Protein AF-A0A9D2FPU0-F1 (afdb_monomer_lite)

Sequence (314 aa):
MKCEVIRDLFPSYIDGLTSEESNRLIEEHLQDCKECREYLDEMKKEVETPKKVENTKRAIAPFKRIKRRMWRAAGLAVLVCVFLFGGSLWYFVHTWTADSEDVKTTIEAQGGIATIKFAPKNKNHRLYVEQGEDNTLVVTEQRIPPFQRSINPSAYWGYTFLDESTVMQTNGEGETFGDKDVLTIRYEDKTEQISLKELAKKAMENPVAQSEDVEMTFDKDQYGNVSLGFYPTLLGVSLKVEETGENSIRIRQYYDGEGETIENGDSYILRFVDEHTLQRTDGTQVELGQDDVLEIEYKDKTEKIPYAELWDGE

InterPro domains:
  IPR027383 Putative zinc-finger [PF13490] (3-37)
  IPR041916 Anti-sigma factor, zinc-finger domain superfamily [G3DSA:1.10.10.1320] (6-54)

Foldseek 3Di:
DDLVVLLVCLVCVVVVNDDPVNVVVNVVCVVVDPVSVVVSVVVVVVVPDCVVVVVVVVVCVVVVVVVVVVVVVVVVVVVVVCCVVVVVCCQQVDKDFAAPVQWDWDWDAAQQKIKIKTDGPDQQKAWEWDQDPQLETGIIIGGHPPPDGDDHSMYMDMWGGPALFWTQDPVRDIDGHDQPRWRWYDGPVDIDTHGSNVRSVRNHQFAFAAPVQWDWDWDADPQQKIKIKIWGPDPQKAWDWDDDDPQEITIGIHGPPDDDRRVRIDMDIWHAPFLQWTQDPVRDIDGHDQPDWRWYDGPVDIDTHGSNVRDDGD

Secondary structure (DSSP, 8-state):
--HHHHHHHHHHHHTT-S-HHHHHHHHHHHHH-HHHHHHHHHHHHHHT-THHHHHHHHHHHHHHHHHHHHHHHHHHHHHHHHHHHHHHHHHHH-EEEPPGGGEEEEEEEETTEEEEEEEESSTTEEEEEEE-STTEEEEEEEEPPTTSPPS---EEEEEEEEETTEEE-TTS-EEE--TT-EEEEE-SS-EEEEEHHHHHHHHHSPPBPPGGGEEEEEEE-TTSEEEEEEEESSTTEEEEEEEEETTEEEEEEEE-S-S-TTTT-EEEEEEEEETTEEE-TTS-EEEPPTT-EEEEE-SS-EEEEEHHHH----

Radius of gyration: 50.45 Å; chains: 1; bounding box: 117×38×133 Å

Structure (mmCIF, N/CA/C/O backbone):
data_AF-A0A9D2FPU0-F1
#
_entry.id   AF-A0A9D2FPU0-F1
#
loop_
_atom_site.group_PDB
_atom_site.id
_atom_site.type_symbol
_atom_site.label_atom_id
_atom_site.label_alt_id
_atom_site.label_comp_id
_atom_site.label_asym_id
_atom_site.label_entity_id
_atom_site.label_seq_id
_atom_site.pdbx_PDB_ins_code
_atom_site.Cartn_x
_atom_site.Cartn_y
_atom_site.Cartn_z
_atom_site.occupancy
_atom_site.B_iso_or_equiv
_atom_site.auth_seq_id
_atom_site.auth_comp_id
_atom_site.auth_asym_id
_atom_site.auth_atom_id
_atom_site.pdbx_PDB_model_num
ATOM 1 N N . MET A 1 1 ? 82.825 10.262 -80.166 1.00 66.38 1 MET A N 1
ATOM 2 C CA . MET A 1 1 ? 82.390 9.063 -79.408 1.00 66.38 1 MET A CA 1
ATOM 3 C C . MET A 1 1 ? 81.658 8.117 -80.356 1.00 66.38 1 MET A C 1
ATOM 5 O O . MET A 1 1 ? 81.088 8.608 -81.323 1.00 66.38 1 MET A O 1
ATOM 9 N N . LYS A 1 2 ? 81.722 6.792 -80.161 1.00 84.00 2 LYS A N 1
ATOM 10 C CA . LYS A 1 2 ? 81.039 5.832 -81.052 1.00 84.00 2 LYS A CA 1
ATOM 11 C C . LYS A 1 2 ? 79.539 5.794 -80.733 1.00 84.00 2 LYS A C 1
ATOM 13 O O . LYS A 1 2 ? 79.191 5.699 -79.560 1.00 84.00 2 LYS A O 1
ATOM 18 N N . CYS A 1 3 ? 78.684 5.826 -81.756 1.00 87.75 3 CYS A N 1
ATOM 19 C CA . CYS A 1 3 ? 77.223 5.849 -81.602 1.00 87.75 3 CYS A CA 1
ATOM 20 C C . CYS A 1 3 ? 76.682 4.666 -80.781 1.00 87.75 3 CYS A C 1
ATOM 22 O O . CYS A 1 3 ? 75.767 4.849 -79.991 1.00 87.75 3 CYS A O 1
ATOM 24 N N . GLU A 1 4 ? 77.269 3.474 -80.924 1.00 85.19 4 GLU A N 1
ATOM 25 C CA . GLU A 1 4 ? 76.881 2.266 -80.174 1.00 85.19 4 GLU A CA 1
ATOM 26 C C . GLU A 1 4 ? 76.981 2.476 -78.657 1.00 85.19 4 GLU A C 1
ATOM 28 O O . GLU A 1 4 ? 76.028 2.217 -77.933 1.00 85.19 4 GLU A O 1
ATOM 33 N N . VAL A 1 5 ? 78.086 3.072 -78.196 1.00 84.50 5 VAL A N 1
ATOM 34 C CA . VAL A 1 5 ? 78.314 3.357 -76.770 1.00 84.50 5 VAL A CA 1
ATOM 35 C C . VAL A 1 5 ? 77.296 4.366 -76.241 1.00 84.50 5 VAL A C 1
ATOM 37 O O . VAL A 1 5 ? 76.851 4.260 -75.107 1.00 84.50 5 VAL A O 1
ATOM 40 N N . ILE A 1 6 ? 76.910 5.350 -77.055 1.00 88.62 6 ILE A N 1
ATOM 41 C CA . ILE A 1 6 ? 75.899 6.341 -76.669 1.00 88.62 6 ILE A CA 1
ATOM 42 C C . ILE A 1 6 ? 74.507 5.701 -76.585 1.00 88.62 6 ILE A C 1
ATOM 44 O O . ILE A 1 6 ? 73.772 5.969 -75.637 1.00 88.62 6 ILE A O 1
ATOM 48 N N . ARG A 1 7 ? 74.159 4.823 -77.533 1.00 87.81 7 ARG A N 1
ATOM 49 C CA . ARG A 1 7 ? 72.867 4.121 -77.546 1.00 87.81 7 ARG A CA 1
ATOM 50 C C . ARG A 1 7 ? 72.706 3.170 -76.360 1.00 87.81 7 ARG A C 1
ATOM 52 O O . ARG A 1 7 ? 71.618 3.123 -75.794 1.00 87.81 7 ARG A O 1
ATOM 59 N N . ASP A 1 8 ? 73.775 2.496 -75.937 1.00 87.69 8 ASP A N 1
ATOM 60 C CA . ASP A 1 8 ? 73.764 1.634 -74.743 1.00 87.69 8 ASP A CA 1
ATOM 61 C C . ASP A 1 8 ? 73.450 2.414 -73.455 1.00 87.69 8 ASP A C 1
ATOM 63 O O . ASP A 1 8 ? 72.896 1.863 -72.503 1.00 87.69 8 ASP A O 1
ATOM 67 N N . LEU A 1 9 ? 73.769 3.712 -73.425 1.00 88.31 9 LEU A N 1
ATOM 68 C CA . LEU A 1 9 ? 73.509 4.585 -72.281 1.00 88.31 9 LEU A CA 1
ATOM 69 C C . LEU A 1 9 ? 72.107 5.211 -72.298 1.00 88.31 9 LEU A C 1
ATOM 71 O O . LEU A 1 9 ? 71.679 5.746 -71.275 1.00 88.31 9 LEU A O 1
ATOM 75 N N . PHE A 1 10 ? 71.371 5.146 -73.413 1.00 91.00 10 PHE A N 1
ATOM 76 C CA . PHE A 1 10 ? 70.063 5.793 -73.538 1.00 91.00 10 PHE A CA 1
ATOM 77 C C . PHE A 1 10 ? 68.994 5.311 -72.554 1.00 91.00 10 PHE A C 1
ATOM 79 O O . PHE A 1 10 ? 68.298 6.182 -72.033 1.00 91.00 10 PHE A O 1
ATOM 86 N N . PRO A 1 11 ? 68.848 4.009 -72.236 1.00 84.06 11 PRO A N 1
ATOM 87 C CA . PRO A 1 11 ? 67.886 3.577 -71.221 1.00 84.06 11 PRO A CA 1
ATOM 88 C C . PRO A 1 11 ? 68.135 4.268 -69.873 1.00 84.06 11 PRO A C 1
ATOM 90 O O . PRO A 1 11 ? 67.246 4.916 -69.328 1.00 84.06 11 PRO A O 1
ATOM 93 N N . SER A 1 12 ? 69.384 4.235 -69.398 1.00 84.19 12 SER A N 1
ATOM 94 C CA . SER A 1 12 ? 69.787 4.868 -68.138 1.00 84.19 12 SER A CA 1
ATOM 95 C C . SER A 1 12 ? 69.680 6.395 -68.181 1.00 84.19 12 SER A C 1
ATOM 97 O O . SER A 1 12 ? 69.365 7.009 -67.165 1.00 84.19 12 SER A O 1
ATOM 99 N N . TYR A 1 13 ? 69.928 7.012 -69.342 1.00 85.06 13 TYR A N 1
ATOM 100 C CA . TYR A 1 13 ? 69.771 8.454 -69.553 1.00 85.06 13 TYR A CA 1
ATOM 101 C C . TYR A 1 13 ? 68.297 8.887 -69.511 1.00 85.06 13 TYR A C 1
ATOM 103 O O . TYR A 1 13 ? 67.974 9.889 -68.878 1.00 85.06 13 TYR A O 1
ATOM 111 N N . ILE A 1 14 ? 67.390 8.118 -70.128 1.00 85.50 14 ILE A N 1
ATOM 112 C CA . ILE A 1 14 ? 65.936 8.363 -70.088 1.00 85.50 14 ILE A CA 1
ATOM 113 C C . ILE A 1 14 ? 65.398 8.213 -68.658 1.00 85.50 14 ILE A C 1
ATOM 115 O O . ILE A 1 14 ? 64.586 9.030 -68.227 1.00 85.50 14 ILE A O 1
ATOM 119 N N . ASP A 1 15 ? 65.891 7.221 -67.915 1.00 80.94 15 ASP A N 1
ATOM 120 C CA . ASP A 1 15 ? 65.516 6.986 -66.516 1.00 80.94 15 ASP A CA 1
ATOM 121 C C . ASP A 1 15 ? 66.187 7.971 -65.529 1.00 80.94 15 ASP A C 1
ATOM 123 O O . ASP A 1 15 ? 65.882 7.953 -64.335 1.00 80.94 15 ASP A O 1
ATOM 127 N N . GLY A 1 16 ? 67.088 8.845 -66.003 1.00 81.81 16 GLY A N 1
ATOM 128 C CA . GLY A 1 16 ? 67.775 9.857 -65.189 1.00 81.81 16 GLY A CA 1
ATOM 129 C C . GLY A 1 16 ? 68.832 9.294 -64.229 1.00 81.81 16 GLY A C 1
ATOM 130 O O . GLY A 1 16 ? 69.123 9.908 -63.205 1.00 81.81 16 GLY A O 1
ATOM 131 N N . LEU A 1 17 ? 69.391 8.121 -64.536 1.00 82.50 17 LEU A N 1
ATOM 132 C CA . LEU A 1 17 ? 70.329 7.373 -63.685 1.00 82.50 17 LEU A CA 1
ATOM 133 C C . LEU A 1 17 ? 71.803 7.519 -64.110 1.00 82.50 17 LEU A C 1
ATOM 135 O O . LEU A 1 17 ? 72.684 6.870 -63.545 1.00 82.50 17 LEU A O 1
ATOM 139 N N . THR A 1 18 ? 72.089 8.347 -65.112 1.00 85.44 18 THR A N 1
ATOM 140 C CA . THR A 1 18 ? 73.442 8.652 -65.597 1.00 85.44 18 THR A CA 1
ATOM 141 C C . THR A 1 18 ? 74.079 9.817 -64.833 1.00 85.44 18 THR A C 1
ATOM 143 O O . THR A 1 18 ? 73.398 10.724 -64.356 1.00 85.44 18 THR A O 1
ATOM 146 N N . SER A 1 19 ? 75.411 9.812 -64.717 1.00 86.50 19 SER A N 1
ATOM 147 C CA . SER A 1 19 ? 76.158 10.916 -64.097 1.00 86.50 19 SER A CA 1
ATOM 148 C C . SER A 1 19 ? 76.150 12.177 -64.969 1.00 86.50 19 SER A C 1
ATOM 150 O O . SER A 1 19 ? 76.018 12.091 -66.189 1.00 86.50 19 SER A O 1
ATOM 152 N N . GLU A 1 20 ? 76.369 13.352 -64.369 1.00 86.25 20 GLU A N 1
ATOM 153 C CA . GLU A 1 20 ? 76.441 14.631 -65.101 1.00 86.25 20 GLU A CA 1
ATOM 154 C C . GLU A 1 20 ? 77.506 14.630 -66.208 1.00 86.25 20 GLU A C 1
ATOM 156 O O . GLU A 1 20 ? 77.277 15.149 -67.299 1.00 86.25 20 GLU A O 1
ATOM 161 N N . GLU A 1 21 ? 78.653 13.994 -65.961 1.00 87.00 21 GLU A N 1
ATOM 162 C CA . GLU A 1 21 ? 79.715 13.861 -66.961 1.00 87.00 21 GLU A CA 1
ATOM 163 C C . GLU A 1 21 ? 79.260 13.012 -68.158 1.00 87.00 21 GLU A C 1
ATOM 165 O O . GLU A 1 21 ? 79.504 13.374 -69.310 1.00 87.00 21 GLU A O 1
ATOM 170 N N . SER A 1 22 ? 78.521 11.929 -67.894 1.00 85.50 22 SER A N 1
ATOM 171 C CA . SER A 1 22 ? 77.935 11.083 -68.939 1.00 85.50 22 SER A CA 1
ATOM 172 C C . SER A 1 22 ? 76.855 11.834 -69.721 1.00 85.50 22 SER A C 1
ATOM 174 O O . SER A 1 22 ? 76.809 11.730 -70.944 1.00 85.50 22 SER A O 1
ATOM 176 N N . ASN A 1 23 ? 76.033 12.640 -69.042 1.00 87.62 23 ASN A N 1
ATOM 177 C CA . ASN A 1 23 ? 75.002 13.463 -69.680 1.00 87.62 23 ASN A CA 1
ATOM 178 C C . ASN A 1 23 ? 75.617 14.474 -70.643 1.00 87.62 23 ASN A C 1
ATOM 180 O O . ASN A 1 23 ? 75.172 14.571 -71.784 1.00 87.62 23 ASN A O 1
ATOM 184 N N . ARG A 1 24 ? 76.690 15.157 -70.227 1.00 88.25 24 ARG A N 1
ATOM 185 C CA . ARG A 1 24 ? 77.389 16.118 -71.087 1.00 88.25 24 ARG A CA 1
ATOM 186 C C . ARG A 1 24 ? 77.928 15.458 -72.358 1.00 88.25 24 ARG A C 1
ATOM 188 O O . ARG A 1 24 ? 77.763 16.008 -73.440 1.00 88.25 24 ARG A O 1
ATOM 195 N N . LEU A 1 25 ? 78.535 14.273 -72.234 1.00 87.94 25 LEU A N 1
ATOM 196 C CA . LEU A 1 25 ? 79.060 13.514 -73.377 1.00 87.94 25 LEU A CA 1
ATOM 197 C C . LEU A 1 25 ? 77.953 13.057 -74.336 1.00 87.94 25 LEU A C 1
ATOM 199 O O . LEU A 1 25 ? 78.137 13.075 -75.555 1.00 87.94 25 LEU A O 1
ATOM 203 N N . ILE A 1 26 ? 76.805 12.649 -73.793 1.00 88.31 26 ILE A N 1
ATOM 204 C CA . ILE A 1 26 ? 75.634 12.267 -74.584 1.00 88.31 26 ILE A CA 1
ATOM 205 C C . ILE A 1 26 ? 75.073 13.486 -75.324 1.00 88.31 26 ILE A C 1
ATOM 207 O O . ILE A 1 26 ? 74.851 13.412 -76.530 1.00 88.31 26 ILE A O 1
ATOM 211 N N . GLU A 1 27 ? 74.893 14.614 -74.641 1.00 90.31 27 GLU A N 1
ATOM 212 C CA . GLU A 1 27 ? 74.345 15.844 -75.224 1.00 90.31 27 GLU A CA 1
ATOM 213 C C . GLU A 1 27 ? 75.243 16.430 -76.316 1.00 90.31 27 GLU A C 1
ATOM 215 O O . GLU A 1 27 ? 74.745 16.787 -77.383 1.00 90.31 27 GLU A O 1
ATOM 220 N N . GLU A 1 28 ? 76.559 16.461 -76.097 1.00 88.38 28 GLU A N 1
ATOM 221 C CA . GLU A 1 28 ? 77.538 16.882 -77.104 1.00 88.38 28 GLU A CA 1
ATOM 222 C C . GLU A 1 28 ? 77.471 15.980 -78.346 1.00 88.38 28 GLU A C 1
ATOM 224 O O . GLU A 1 28 ? 77.387 16.463 -79.473 1.00 88.38 28 GLU A O 1
ATOM 229 N N . HIS A 1 29 ? 77.388 14.657 -78.164 1.00 89.88 29 HIS A N 1
ATOM 230 C CA . HIS A 1 29 ? 77.240 13.735 -79.292 1.00 89.88 29 HIS A CA 1
ATOM 231 C C . HIS A 1 29 ? 75.913 13.917 -80.044 1.00 89.88 29 HIS A C 1
ATOM 233 O O . HIS A 1 29 ? 75.868 13.796 -81.270 1.00 89.88 29 HIS A O 1
ATOM 239 N N . LEU A 1 30 ? 74.825 14.213 -79.329 1.00 88.62 30 LEU A N 1
ATOM 240 C CA . LEU A 1 30 ? 73.514 14.452 -79.928 1.00 88.62 30 LEU A CA 1
ATOM 241 C C . LEU A 1 30 ? 73.472 15.740 -80.756 1.00 88.62 30 LEU A C 1
ATOM 243 O O . LEU A 1 30 ? 72.661 15.803 -81.685 1.00 88.62 30 LEU A O 1
ATOM 247 N N . GLN A 1 31 ? 74.324 16.736 -80.476 1.00 87.69 31 GLN A N 1
ATOM 248 C CA . GLN A 1 31 ? 74.430 17.956 -81.290 1.00 87.69 31 GLN A CA 1
ATOM 249 C C . GLN A 1 31 ? 74.915 17.650 -82.711 1.00 87.69 31 GLN A C 1
ATOM 251 O O . GLN A 1 31 ? 74.324 18.158 -83.668 1.00 87.69 31 GLN A O 1
ATOM 256 N N . ASP A 1 32 ? 75.876 16.736 -82.844 1.00 84.44 32 ASP A N 1
ATOM 257 C CA . ASP A 1 32 ? 76.528 16.437 -84.123 1.00 84.44 32 ASP A CA 1
ATOM 258 C C . ASP A 1 32 ? 76.007 15.162 -84.812 1.00 84.44 32 ASP A C 1
ATOM 260 O O . ASP A 1 32 ? 76.207 14.980 -86.014 1.00 84.44 32 ASP A O 1
ATOM 264 N N . CYS A 1 33 ? 75.304 14.273 -84.096 1.00 90.25 33 CYS A N 1
ATOM 265 C CA . CYS A 1 33 ? 74.794 13.016 -84.649 1.00 90.25 33 CYS A CA 1
ATOM 266 C C . CYS A 1 33 ? 73.263 12.997 -84.775 1.00 90.25 33 CYS A C 1
ATOM 268 O O . CYS A 1 33 ? 72.530 12.807 -83.801 1.00 90.25 33 CYS A O 1
ATOM 270 N N . LYS A 1 34 ? 72.768 13.125 -86.013 1.00 86.88 34 LYS A N 1
ATOM 271 C CA . LYS A 1 34 ? 71.330 13.065 -86.322 1.00 86.88 34 LYS A CA 1
ATOM 272 C C . LYS A 1 34 ? 70.713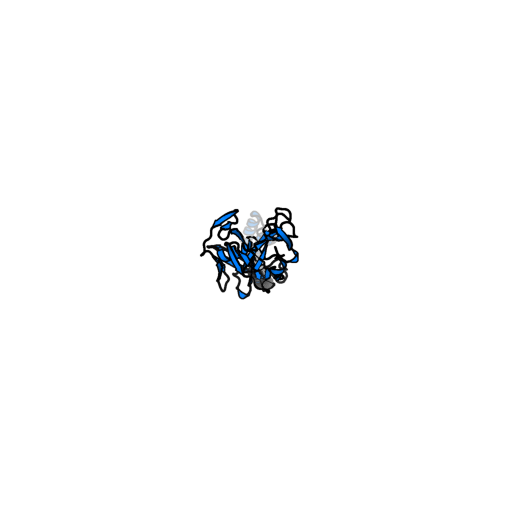 11.688 -86.039 1.00 86.88 34 LYS A C 1
ATOM 274 O O . LYS A 1 34 ? 69.623 11.622 -85.482 1.00 86.88 34 LYS A O 1
ATOM 279 N N . GLU A 1 35 ? 71.419 10.603 -86.353 1.00 87.62 35 GLU A N 1
ATOM 280 C CA . GLU A 1 35 ? 70.914 9.231 -86.168 1.00 87.62 35 GLU A CA 1
ATOM 281 C C . GLU A 1 35 ? 70.655 8.889 -84.695 1.00 87.62 35 GLU A C 1
ATOM 283 O O . GLU A 1 35 ? 69.657 8.261 -84.356 1.00 87.62 35 GLU A O 1
ATOM 288 N N . CYS A 1 36 ? 71.550 9.308 -83.796 1.00 88.69 36 CYS A N 1
ATOM 289 C CA . CYS A 1 36 ? 71.379 9.098 -82.358 1.00 88.69 36 CYS A CA 1
ATOM 290 C C . CYS A 1 36 ? 70.225 9.932 -81.788 1.00 88.69 36 CYS A C 1
ATOM 292 O O . CYS A 1 36 ? 69.569 9.494 -80.846 1.00 88.69 36 CYS A O 1
ATOM 294 N N . ARG A 1 37 ? 69.948 11.100 -82.379 1.00 88.38 37 ARG A N 1
ATOM 295 C CA . ARG A 1 37 ? 68.825 11.962 -81.995 1.00 88.38 37 ARG A CA 1
ATOM 296 C C . ARG A 1 37 ? 67.482 11.335 -82.359 1.00 88.38 37 ARG A C 1
ATOM 298 O O . ARG A 1 37 ? 66.598 11.268 -81.514 1.00 88.38 37 ARG A O 1
ATOM 305 N N . GLU A 1 38 ? 67.364 10.821 -83.582 1.00 86.81 38 GLU A N 1
ATOM 306 C CA . GLU A 1 38 ? 66.156 10.125 -84.044 1.00 86.81 38 GLU A CA 1
ATOM 307 C C . GLU A 1 38 ? 65.888 8.855 -83.222 1.00 86.81 38 GLU A C 1
ATOM 309 O O . GLU A 1 38 ? 64.758 8.630 -82.794 1.00 86.81 38 GLU A O 1
ATOM 314 N N . TYR A 1 39 ? 66.934 8.080 -82.919 1.00 86.75 39 TYR A N 1
ATOM 315 C CA . TYR A 1 39 ? 66.820 6.867 -82.105 1.00 86.75 39 TYR A CA 1
ATOM 316 C C . TYR A 1 39 ? 66.391 7.160 -80.654 1.00 86.75 39 TYR A C 1
ATOM 318 O O . TYR A 1 39 ? 65.550 6.456 -80.096 1.00 86.75 39 TYR A O 1
ATOM 326 N N . LEU A 1 40 ? 66.920 8.227 -80.040 1.00 85.56 40 LEU A N 1
ATOM 327 C CA . LEU A 1 40 ? 66.507 8.648 -78.697 1.00 85.56 40 LEU A CA 1
ATOM 328 C C . LEU A 1 40 ? 65.036 9.100 -78.664 1.00 85.56 40 LEU A C 1
ATOM 330 O O . LEU A 1 40 ? 64.314 8.781 -77.717 1.00 85.56 40 LEU A O 1
ATOM 334 N N . ASP A 1 41 ? 64.584 9.824 -79.690 1.00 83.88 41 ASP A N 1
ATOM 335 C CA . ASP A 1 41 ? 63.190 10.265 -79.811 1.00 83.88 41 ASP A CA 1
ATOM 336 C C . ASP A 1 41 ? 62.224 9.089 -80.027 1.00 83.88 41 ASP A C 1
ATOM 338 O O . ASP A 1 41 ? 61.109 9.102 -79.500 1.00 83.88 41 ASP A O 1
ATOM 342 N N . GLU A 1 42 ? 62.635 8.060 -80.770 1.00 83.94 42 GLU A N 1
ATOM 343 C CA . GLU A 1 42 ? 61.860 6.827 -80.943 1.00 83.94 42 GLU A CA 1
ATOM 344 C C . GLU A 1 42 ? 61.707 6.069 -79.615 1.00 83.94 42 GLU A C 1
ATOM 346 O O . GLU A 1 42 ? 60.584 5.747 -79.221 1.00 83.94 42 GLU A O 1
ATOM 351 N N . MET A 1 43 ? 62.799 5.904 -78.855 1.00 79.75 43 MET A N 1
ATOM 352 C CA . MET A 1 43 ? 62.756 5.280 -77.524 1.00 79.75 43 MET A CA 1
ATOM 353 C C . MET A 1 43 ? 61.856 6.047 -76.545 1.00 79.75 43 MET A C 1
ATOM 355 O O . MET A 1 43 ? 61.071 5.438 -75.817 1.00 79.75 43 MET A O 1
ATOM 359 N N . LYS A 1 44 ? 61.910 7.386 -76.540 1.00 78.56 44 LYS A N 1
ATOM 360 C CA . LYS A 1 44 ? 61.032 8.210 -75.687 1.00 78.56 44 LYS A CA 1
ATOM 361 C C . LYS A 1 44 ? 59.551 8.040 -76.044 1.00 78.56 44 LYS A C 1
ATOM 363 O O . LYS A 1 44 ? 58.716 7.958 -75.144 1.00 78.56 44 LYS A O 1
ATOM 368 N N . LYS A 1 45 ? 59.217 7.910 -77.333 1.00 73.50 45 LYS A N 1
ATOM 369 C CA . LYS A 1 45 ? 57.834 7.669 -77.789 1.00 73.50 45 LYS A CA 1
ATOM 370 C C . LYS A 1 45 ? 57.285 6.304 -77.365 1.00 73.50 45 LYS A C 1
ATOM 372 O O . LYS A 1 45 ? 56.083 6.197 -77.124 1.00 73.50 45 LYS A O 1
ATOM 377 N N . GLU A 1 46 ? 58.123 5.273 -77.253 1.00 64.56 46 GLU A N 1
ATOM 378 C CA . GLU A 1 46 ? 57.691 3.961 -76.744 1.00 64.56 46 GLU A CA 1
ATOM 379 C C . GLU A 1 46 ? 57.382 3.986 -75.237 1.00 64.56 46 GLU A C 1
ATOM 381 O O . GLU A 1 46 ? 56.401 3.378 -74.783 1.00 64.56 46 GLU A O 1
ATOM 386 N N . VAL A 1 47 ? 58.172 4.741 -74.466 1.00 60.81 47 VAL A N 1
ATOM 387 C CA . VAL A 1 47 ? 57.992 4.924 -73.015 1.00 60.81 47 VAL A CA 1
ATOM 388 C C . VAL A 1 47 ? 56.733 5.748 -72.703 1.00 60.81 47 VAL A C 1
ATOM 390 O O . VAL A 1 47 ? 55.993 5.423 -71.772 1.00 60.81 47 VAL A O 1
ATOM 393 N N . GLU A 1 48 ? 56.404 6.747 -73.528 1.00 56.03 48 GLU A N 1
ATOM 394 C CA . GLU A 1 48 ? 55.192 7.575 -73.414 1.00 56.03 48 GLU A CA 1
ATOM 395 C C . GLU A 1 48 ? 53.915 6.905 -73.965 1.00 56.03 48 GLU A C 1
ATOM 397 O O . GLU A 1 48 ? 53.049 7.563 -74.541 1.00 56.03 48 GLU A O 1
ATOM 402 N N . THR A 1 49 ? 53.725 5.593 -73.793 1.00 48.62 49 THR A N 1
ATOM 403 C CA . THR A 1 49 ? 52.458 4.946 -74.174 1.00 48.62 49 THR A CA 1
ATOM 404 C C . THR A 1 49 ? 51.410 5.024 -73.040 1.00 48.62 49 THR A C 1
ATOM 406 O O . THR A 1 49 ? 51.409 4.198 -72.122 1.00 48.62 49 THR A O 1
ATOM 409 N N . PRO A 1 50 ? 50.405 5.934 -73.096 1.00 52.97 50 PRO A N 1
ATOM 410 C CA . PRO A 1 50 ? 49.364 6.081 -72.061 1.00 52.97 50 PRO A CA 1
ATOM 411 C C . PRO A 1 50 ? 48.460 4.844 -71.889 1.00 52.97 50 PRO A C 1
ATOM 413 O O . PRO A 1 50 ? 47.724 4.727 -70.904 1.00 52.97 50 PRO A O 1
ATOM 416 N N . LYS A 1 51 ? 48.536 3.875 -72.811 1.00 51.88 51 LYS A N 1
ATOM 417 C CA . LYS A 1 51 ? 47.716 2.653 -72.813 1.00 51.88 51 LYS A CA 1
ATOM 418 C C . LYS A 1 51 ? 47.921 1.780 -71.567 1.00 51.88 51 LYS A C 1
ATOM 420 O O . LYS A 1 51 ? 46.973 1.123 -71.137 1.00 51.88 51 LYS A O 1
ATOM 425 N N . LYS A 1 52 ? 49.107 1.768 -70.944 1.00 49.03 52 LYS A N 1
ATOM 426 C CA . LYS A 1 52 ? 49.373 0.888 -69.784 1.00 49.03 52 LYS A CA 1
ATOM 427 C C . LYS A 1 52 ? 48.766 1.418 -68.476 1.00 49.03 52 LYS A C 1
ATOM 429 O O . LYS A 1 52 ? 48.319 0.632 -67.648 1.00 49.03 52 LYS A O 1
ATOM 434 N N . VAL A 1 53 ? 48.662 2.739 -68.311 1.00 50.50 53 VAL A N 1
ATOM 435 C CA . VAL A 1 53 ? 48.085 3.378 -67.109 1.00 50.50 53 VAL A CA 1
ATOM 436 C C . VAL A 1 53 ? 46.552 3.418 -67.164 1.00 50.50 53 VAL A C 1
ATOM 438 O O . VAL A 1 53 ? 45.878 3.281 -66.138 1.00 50.50 53 VAL A O 1
ATOM 441 N N . GLU A 1 54 ? 45.974 3.561 -68.359 1.00 51.56 54 GLU A N 1
ATOM 442 C CA . GLU A 1 54 ? 44.520 3.616 -68.540 1.00 51.56 54 GLU A CA 1
ATOM 443 C C . GLU A 1 54 ? 43.846 2.246 -68.339 1.00 51.56 54 GLU A C 1
ATOM 445 O O . GLU A 1 54 ? 42.793 2.155 -67.697 1.00 51.56 54 GLU A O 1
ATOM 450 N N . ASN A 1 55 ? 44.492 1.163 -68.785 1.00 51.25 55 ASN A N 1
ATOM 451 C CA . ASN A 1 55 ? 43.999 -0.207 -68.611 1.00 51.25 55 ASN A CA 1
ATOM 452 C C . ASN A 1 55 ? 43.937 -0.629 -67.131 1.00 51.25 55 ASN A C 1
ATOM 454 O O . ASN A 1 55 ? 42.944 -1.215 -66.697 1.00 51.25 55 ASN A O 1
ATOM 458 N N . THR A 1 56 ? 44.920 -0.241 -66.315 1.00 51.53 56 THR A N 1
ATOM 459 C CA . THR A 1 56 ? 44.941 -0.532 -64.869 1.00 51.53 56 THR A CA 1
ATOM 460 C C . THR A 1 56 ? 43.852 0.240 -64.113 1.00 51.53 56 THR A C 1
ATOM 462 O O . THR A 1 56 ? 43.184 -0.305 -63.232 1.00 51.53 56 THR A O 1
ATOM 465 N N . LYS A 1 57 ? 43.584 1.501 -64.490 1.00 51.38 57 LYS A N 1
ATOM 466 C CA . LYS A 1 57 ? 42.480 2.295 -63.913 1.00 51.38 57 LYS A CA 1
ATOM 467 C C . LYS A 1 57 ? 41.102 1.732 -64.291 1.00 51.38 57 LYS A C 1
ATOM 469 O O . LYS A 1 57 ? 40.212 1.705 -63.436 1.00 51.38 57 LYS A O 1
ATOM 474 N N . ARG A 1 58 ? 40.927 1.251 -65.531 1.00 53.31 58 ARG A N 1
ATOM 475 C CA . ARG A 1 58 ? 39.680 0.620 -66.014 1.00 53.31 58 ARG A CA 1
ATOM 476 C C . ARG A 1 58 ? 39.430 -0.756 -65.381 1.00 53.31 58 ARG A C 1
ATOM 478 O O . ARG A 1 58 ? 38.291 -1.028 -65.013 1.00 53.31 58 ARG A O 1
ATOM 485 N N . ALA A 1 59 ? 40.467 -1.563 -65.146 1.00 55.31 59 ALA A N 1
ATOM 486 C CA . ALA A 1 59 ? 40.352 -2.871 -64.487 1.00 55.31 59 ALA A CA 1
ATOM 487 C C . ALA A 1 59 ? 39.931 -2.784 -63.002 1.00 55.31 59 ALA A C 1
ATOM 489 O O . ALA A 1 59 ? 39.219 -3.651 -62.500 1.00 55.31 59 ALA A O 1
ATOM 490 N N . ILE A 1 60 ? 40.302 -1.708 -62.294 1.00 56.03 60 ILE A N 1
ATOM 491 C CA . ILE A 1 60 ? 39.992 -1.514 -60.859 1.00 56.03 60 ILE A CA 1
ATOM 492 C C . ILE A 1 60 ? 38.676 -0.728 -60.645 1.00 56.03 60 IL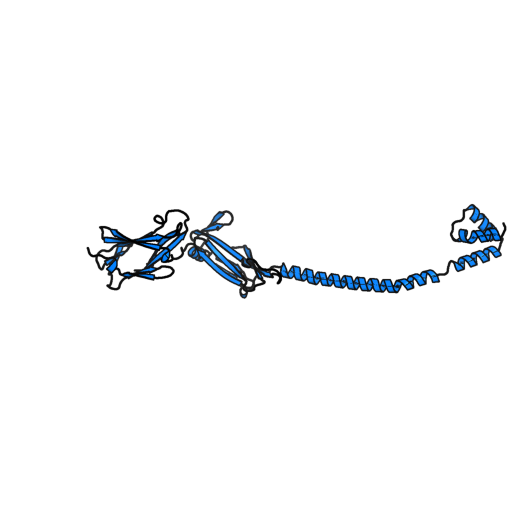E A C 1
ATOM 494 O O . ILE A 1 60 ? 38.074 -0.759 -59.565 1.00 56.03 60 ILE A O 1
ATOM 498 N N . ALA A 1 61 ? 38.175 -0.028 -61.668 1.00 59.03 61 ALA A N 1
ATOM 499 C CA . ALA A 1 61 ? 36.904 0.699 -61.627 1.00 59.03 61 ALA A CA 1
ATOM 500 C C . ALA A 1 61 ? 35.673 -0.149 -61.216 1.00 59.03 61 ALA A C 1
ATOM 502 O O . ALA A 1 61 ? 34.900 0.339 -60.378 1.00 59.03 61 ALA A O 1
ATOM 503 N N . PRO A 1 62 ? 35.461 -1.388 -61.718 1.00 60.12 62 PRO A N 1
ATOM 504 C CA . PRO A 1 62 ? 34.348 -2.232 -61.271 1.00 60.12 62 PRO A CA 1
ATOM 505 C C . PRO A 1 62 ? 34.466 -2.608 -59.786 1.00 60.12 62 PRO A C 1
ATOM 507 O O . PRO A 1 62 ? 33.489 -2.475 -59.047 1.00 60.12 62 PRO A O 1
ATOM 510 N N . PHE A 1 63 ? 35.670 -2.929 -59.298 1.00 61.69 63 PHE A N 1
ATOM 511 C CA . PHE A 1 63 ? 35.914 -3.227 -57.880 1.00 61.69 63 PHE A CA 1
ATOM 512 C C . PHE A 1 63 ? 35.646 -2.023 -56.965 1.00 61.69 63 PHE A C 1
ATOM 514 O O . PHE A 1 63 ? 35.043 -2.174 -55.904 1.00 61.69 63 PHE A O 1
ATOM 521 N N . LYS A 1 64 ? 35.997 -0.797 -57.384 1.00 62.34 64 LYS A N 1
ATOM 522 C CA . LYS A 1 64 ? 35.680 0.434 -56.627 1.00 62.34 64 LYS A CA 1
ATOM 523 C C . LYS A 1 64 ? 34.179 0.740 -56.574 1.00 62.34 64 LYS A C 1
ATOM 525 O O . LYS A 1 64 ? 33.716 1.374 -55.622 1.00 62.34 64 LYS A O 1
ATOM 530 N N . ARG A 1 65 ? 33.402 0.343 -57.589 1.00 65.19 65 ARG A N 1
ATOM 531 C CA . ARG A 1 65 ? 31.932 0.477 -57.587 1.00 65.19 65 ARG A CA 1
ATOM 532 C C . ARG A 1 65 ? 31.285 -0.562 -56.671 1.00 65.19 65 ARG A C 1
ATOM 534 O O . ARG A 1 65 ? 30.427 -0.192 -55.874 1.00 65.19 65 ARG A O 1
ATOM 541 N N . ILE A 1 66 ? 31.754 -1.810 -56.718 1.00 72.69 66 ILE A N 1
ATOM 542 C CA . ILE A 1 66 ? 31.295 -2.893 -55.835 1.00 72.69 66 ILE A CA 1
ATOM 543 C C . ILE A 1 66 ? 31.640 -2.578 -54.376 1.00 72.69 66 ILE A C 1
ATOM 545 O O . ILE A 1 66 ? 30.743 -2.590 -53.540 1.00 72.69 66 ILE A O 1
ATOM 549 N N . LYS A 1 67 ? 32.881 -2.165 -54.072 1.00 71.94 67 LYS A N 1
ATOM 550 C CA . LYS A 1 67 ? 33.291 -1.757 -52.717 1.00 71.94 67 LYS A CA 1
ATOM 551 C C . LYS A 1 67 ? 32.422 -0.617 -52.180 1.00 71.94 67 LYS A C 1
ATOM 553 O O . LYS A 1 67 ? 31.962 -0.697 -51.051 1.00 71.94 67 LYS A O 1
ATOM 558 N N . ARG A 1 68 ? 32.111 0.406 -52.988 1.00 77.00 68 ARG A N 1
ATOM 559 C CA . ARG A 1 68 ? 31.188 1.485 -52.577 1.00 77.00 68 ARG A CA 1
ATOM 560 C C . ARG A 1 68 ? 29.761 0.991 -52.339 1.00 77.00 68 ARG A C 1
ATOM 562 O O . ARG A 1 68 ? 29.131 1.445 -51.392 1.00 77.00 68 ARG A O 1
ATOM 569 N N . ARG A 1 69 ? 29.247 0.071 -53.161 1.00 78.81 69 ARG A N 1
ATOM 570 C CA . ARG A 1 69 ? 27.919 -0.532 -52.955 1.00 78.81 69 ARG A CA 1
ATOM 571 C C . ARG A 1 69 ? 27.881 -1.383 -51.684 1.00 78.81 69 ARG A C 1
ATOM 573 O O . ARG A 1 69 ? 26.934 -1.255 -50.921 1.00 78.81 69 ARG A O 1
ATOM 580 N N . MET A 1 70 ? 28.928 -2.166 -51.425 1.00 81.12 70 MET A N 1
ATOM 581 C CA . MET A 1 70 ? 29.081 -2.946 -50.194 1.00 81.12 70 MET A CA 1
ATOM 582 C C . MET A 1 70 ? 29.204 -2.050 -48.961 1.00 81.12 70 MET A C 1
ATOM 584 O O . MET A 1 70 ? 28.547 -2.316 -47.970 1.00 81.12 70 MET A O 1
ATOM 588 N N . TRP A 1 71 ? 29.974 -0.959 -49.021 1.00 83.19 71 TRP A N 1
ATOM 589 C CA . TRP A 1 71 ? 30.100 -0.009 -47.907 1.00 83.19 71 TRP A CA 1
ATOM 590 C C . TRP A 1 71 ? 28.798 0.756 -47.643 1.00 83.19 71 TRP A C 1
ATOM 592 O O . TRP A 1 71 ? 28.462 0.993 -46.491 1.00 83.19 71 TRP A O 1
ATOM 602 N N . ARG A 1 72 ? 28.025 1.089 -48.687 1.00 88.19 72 ARG A N 1
ATOM 603 C CA . ARG A 1 72 ? 26.670 1.647 -48.528 1.00 88.19 72 ARG A CA 1
ATOM 604 C C . ARG A 1 72 ? 25.705 0.636 -47.912 1.00 88.19 72 ARG A C 1
ATOM 606 O O . ARG A 1 72 ? 24.947 1.005 -47.029 1.00 88.19 72 ARG A O 1
ATOM 613 N N . ALA A 1 73 ? 25.746 -0.621 -48.355 1.00 89.00 73 ALA A N 1
ATOM 614 C CA . ALA A 1 73 ? 24.921 -1.689 -47.794 1.00 89.00 73 ALA A CA 1
ATOM 615 C C . ALA A 1 73 ? 25.290 -1.986 -46.331 1.00 89.00 73 ALA A C 1
ATOM 617 O O . ALA A 1 73 ? 24.403 -2.109 -45.497 1.00 89.00 73 ALA A O 1
ATOM 618 N N . ALA A 1 74 ? 26.585 -2.021 -46.008 1.00 90.62 74 ALA A N 1
ATOM 619 C CA . ALA A 1 74 ? 27.076 -2.164 -44.642 1.00 90.62 74 ALA A CA 1
ATOM 620 C C . ALA A 1 74 ? 26.675 -0.966 -43.772 1.00 90.62 74 ALA A C 1
ATOM 622 O O . ALA A 1 74 ? 26.178 -1.162 -42.671 1.00 90.62 74 ALA A O 1
ATOM 623 N N . GLY A 1 75 ? 26.811 0.264 -44.279 1.00 93.56 75 GLY A N 1
ATOM 624 C CA . GLY A 1 75 ? 26.355 1.467 -43.579 1.00 93.56 75 GLY A CA 1
ATOM 625 C C . GLY A 1 75 ? 24.849 1.455 -43.309 1.00 93.56 75 GLY A C 1
ATOM 626 O O . GLY A 1 75 ? 24.429 1.775 -42.203 1.00 93.56 75 GLY A O 1
ATOM 627 N N . LEU A 1 76 ? 24.042 1.016 -44.282 1.00 94.56 76 LEU A N 1
ATOM 628 C CA . LEU A 1 76 ? 22.598 0.854 -44.104 1.00 94.56 76 LEU A CA 1
ATOM 629 C C . LEU A 1 76 ? 22.274 -0.226 -43.063 1.00 94.56 76 LEU A C 1
ATOM 631 O O . LEU A 1 76 ? 21.430 0.002 -42.205 1.00 94.56 76 LEU A O 1
ATOM 635 N N . ALA A 1 77 ? 22.957 -1.371 -43.103 1.00 94.06 77 ALA A N 1
ATOM 636 C CA . ALA A 1 77 ? 22.766 -2.442 -42.129 1.00 94.06 77 ALA A CA 1
ATOM 637 C C . ALA A 1 77 ? 23.127 -1.992 -40.705 1.00 94.06 77 ALA A C 1
ATOM 639 O O . ALA A 1 77 ? 22.359 -2.228 -39.779 1.00 94.06 77 ALA A O 1
ATOM 640 N N . VAL A 1 78 ? 24.250 -1.285 -40.535 1.00 94.94 78 VAL A N 1
ATOM 641 C CA . VAL A 1 78 ? 24.648 -0.707 -39.242 1.00 94.94 78 VAL A CA 1
ATOM 642 C C . VAL A 1 78 ? 23.603 0.290 -38.753 1.00 94.94 78 VAL A C 1
ATOM 644 O O . VAL A 1 78 ? 23.205 0.223 -37.596 1.00 94.94 78 VAL A O 1
ATOM 647 N N . LEU A 1 79 ? 23.115 1.171 -39.627 1.00 94.88 79 LEU A N 1
ATOM 648 C CA . LEU A 1 79 ? 22.079 2.140 -39.281 1.00 94.88 79 LEU A CA 1
ATOM 649 C C . LEU A 1 79 ? 20.794 1.441 -38.819 1.00 94.88 79 LEU A C 1
ATOM 651 O O . LEU A 1 79 ? 20.266 1.784 -37.767 1.00 94.88 79 LEU A O 1
ATOM 655 N N . VAL A 1 80 ? 20.336 0.413 -39.539 1.00 95.50 80 VAL A N 1
ATOM 656 C CA . VAL A 1 80 ? 19.177 -0.399 -39.130 1.00 95.50 80 VAL A CA 1
ATOM 657 C C . VAL A 1 80 ? 19.414 -1.055 -37.769 1.00 95.50 80 VAL A C 1
ATOM 659 O O . VAL A 1 80 ? 18.547 -0.972 -36.905 1.00 95.50 80 VAL A O 1
ATOM 662 N N . CYS A 1 81 ? 20.588 -1.648 -37.535 1.00 94.56 81 CYS A N 1
ATOM 663 C CA . CYS A 1 81 ? 20.925 -2.226 -36.233 1.00 94.56 81 CYS A CA 1
ATOM 664 C C . CYS A 1 81 ? 20.900 -1.177 -35.117 1.00 94.56 81 CYS A C 1
ATOM 666 O O . CYS A 1 81 ? 20.354 -1.453 -34.055 1.00 94.56 81 CYS A O 1
ATOM 668 N N . VAL A 1 82 ? 21.437 0.024 -35.350 1.00 95.12 82 VAL A N 1
ATOM 669 C CA . VAL A 1 82 ? 21.415 1.122 -34.371 1.00 95.12 82 VAL A CA 1
ATOM 670 C C . VAL A 1 82 ? 19.985 1.566 -34.072 1.00 95.12 82 VAL A C 1
ATOM 672 O O . VAL A 1 82 ? 19.660 1.763 -32.908 1.00 95.12 82 VAL A O 1
ATOM 675 N N . PHE A 1 83 ? 19.112 1.672 -35.075 1.00 95.12 83 PHE A N 1
ATOM 676 C CA . PHE A 1 83 ? 17.706 2.018 -34.847 1.00 95.12 83 PHE A CA 1
ATOM 677 C C . PHE A 1 83 ? 16.948 0.926 -34.089 1.00 95.12 83 PHE A C 1
ATOM 679 O O . PHE A 1 83 ? 16.203 1.241 -33.166 1.00 95.12 83 PHE A O 1
ATOM 686 N N . LEU A 1 84 ? 17.156 -0.349 -34.431 1.00 93.56 84 LEU A N 1
ATOM 687 C CA . LEU A 1 84 ? 16.501 -1.463 -33.743 1.00 93.56 84 LEU A CA 1
ATOM 688 C C . LEU A 1 84 ? 16.996 -1.602 -32.300 1.00 93.56 84 LEU A C 1
ATOM 690 O O . LEU A 1 84 ? 16.184 -1.630 -31.379 1.00 93.56 84 LEU A O 1
ATOM 694 N N . PHE A 1 85 ? 18.315 -1.634 -32.086 1.00 91.31 85 PHE A N 1
ATOM 695 C CA . PHE A 1 85 ? 18.883 -1.736 -30.742 1.00 91.31 85 PHE A CA 1
ATOM 696 C C . PHE A 1 85 ? 18.619 -0.476 -29.924 1.00 91.31 85 PHE A C 1
ATOM 698 O O . PHE A 1 85 ? 18.115 -0.589 -28.813 1.00 91.31 85 PHE A O 1
ATOM 705 N N . GLY A 1 86 ? 18.888 0.710 -30.467 1.00 92.31 86 GLY A N 1
ATOM 706 C CA . GLY A 1 86 ? 18.661 1.982 -29.783 1.00 92.31 86 GLY A CA 1
ATOM 707 C C . GLY A 1 86 ? 17.190 2.204 -29.441 1.00 92.31 86 GLY A C 1
ATOM 708 O O . GLY A 1 86 ? 16.880 2.537 -28.302 1.00 92.31 86 GLY A O 1
ATOM 709 N N . GLY A 1 87 ? 16.282 1.934 -30.384 1.00 91.25 87 GLY A N 1
ATOM 710 C CA . GLY A 1 87 ? 14.840 2.003 -30.149 1.00 91.25 87 GLY A CA 1
ATOM 711 C C . GLY A 1 87 ? 14.373 0.993 -29.104 1.00 91.25 87 GLY A C 1
ATOM 712 O O . GLY A 1 87 ? 13.617 1.355 -28.211 1.00 91.25 87 GLY A O 1
ATOM 713 N N . SER A 1 88 ? 14.869 -0.250 -29.158 1.00 87.75 88 SER A N 1
ATOM 714 C CA . SER A 1 88 ? 14.532 -1.267 -28.154 1.00 87.75 88 SER A CA 1
ATOM 715 C C . SER A 1 88 ? 15.052 -0.911 -26.759 1.00 87.75 88 SER A C 1
ATOM 717 O O . SER A 1 88 ? 14.308 -1.014 -25.790 1.00 87.75 88 SER A O 1
ATOM 719 N N . LEU A 1 89 ? 16.298 -0.436 -26.650 1.00 88.19 89 LEU A N 1
ATOM 720 C CA . LEU A 1 89 ? 16.885 -0.009 -25.383 1.00 88.19 89 LEU A CA 1
ATOM 721 C C . LEU A 1 89 ? 16.105 1.162 -24.803 1.00 88.19 89 LEU A C 1
ATOM 723 O O . LEU A 1 89 ? 15.730 1.116 -23.639 1.00 88.19 89 LEU A O 1
ATOM 727 N N . TRP A 1 90 ? 15.805 2.172 -25.621 1.00 90.19 90 TRP A N 1
ATOM 728 C CA . TRP A 1 90 ? 14.988 3.300 -25.195 1.00 90.19 90 TRP A CA 1
ATOM 729 C C . TRP A 1 90 ? 13.607 2.837 -24.713 1.00 90.19 90 TRP A C 1
ATOM 731 O O . TRP A 1 90 ? 13.201 3.180 -23.612 1.00 90.19 90 TRP A O 1
ATOM 741 N N . TYR A 1 91 ? 12.936 1.972 -25.473 1.00 89.00 91 TYR A N 1
ATOM 742 C CA . TYR A 1 91 ? 11.603 1.464 -25.147 1.00 89.00 91 TYR A CA 1
ATOM 743 C C . TYR A 1 91 ? 11.520 0.675 -23.828 1.00 89.00 91 TYR A C 1
ATOM 745 O O . TYR A 1 91 ? 10.509 0.756 -23.137 1.00 89.00 91 TYR A O 1
ATOM 753 N N . PHE A 1 92 ? 12.556 -0.093 -23.471 1.00 88.19 92 PHE A N 1
ATOM 754 C CA . PHE A 1 92 ? 12.579 -0.873 -22.223 1.00 88.19 92 PHE A CA 1
ATOM 755 C C . PHE A 1 92 ? 13.200 -0.123 -21.031 1.00 88.19 92 PHE A C 1
ATOM 757 O O . PHE A 1 92 ? 12.949 -0.484 -19.883 1.00 88.19 92 PHE A O 1
ATOM 764 N N . VAL A 1 93 ? 14.030 0.897 -21.268 1.00 86.75 93 VAL A N 1
ATOM 765 C CA . VAL A 1 93 ? 14.657 1.695 -20.197 1.00 86.75 93 VAL A CA 1
ATOM 766 C C . VAL A 1 93 ? 13.790 2.883 -19.796 1.00 86.75 93 VAL A C 1
ATOM 768 O O . VAL A 1 93 ? 13.813 3.279 -18.635 1.00 86.75 93 VAL A O 1
ATOM 771 N N . HIS A 1 94 ? 13.043 3.459 -20.735 1.00 90.69 94 HIS A N 1
ATOM 772 C CA . HIS A 1 94 ? 12.223 4.627 -20.459 1.00 90.69 94 HIS A CA 1
ATOM 773 C C . HIS A 1 94 ? 11.057 4.278 -19.529 1.00 90.69 94 HIS A C 1
ATOM 775 O O . HIS A 1 94 ? 10.397 3.253 -19.701 1.00 90.69 94 HIS A O 1
ATOM 781 N N . THR A 1 95 ? 10.828 5.147 -18.553 1.00 92.62 95 THR A N 1
ATOM 782 C CA . THR A 1 95 ? 9.672 5.127 -17.662 1.00 92.62 95 THR A CA 1
ATOM 783 C C . THR A 1 95 ? 8.667 6.171 -18.125 1.00 92.62 95 THR A C 1
ATOM 785 O O . THR A 1 95 ? 9.047 7.242 -18.600 1.00 92.62 95 THR A O 1
ATOM 788 N N . TRP A 1 96 ? 7.382 5.869 -17.988 1.00 92.88 96 TRP A N 1
ATOM 789 C CA . TRP A 1 96 ? 6.299 6.829 -18.202 1.00 92.88 96 TRP A CA 1
ATOM 790 C C . TRP A 1 96 ? 5.346 6.802 -17.014 1.00 92.88 96 TRP A C 1
ATOM 792 O O . TRP A 1 96 ? 5.402 5.892 -16.190 1.00 92.88 96 TRP A O 1
ATOM 802 N N . THR A 1 97 ? 4.501 7.820 -16.884 1.00 95.38 97 THR A N 1
ATOM 803 C CA . THR A 1 97 ? 3.458 7.832 -15.854 1.00 95.38 97 THR A CA 1
ATOM 804 C C . THR A 1 97 ? 2.478 6.696 -16.131 1.00 95.38 97 THR A C 1
ATOM 806 O O . THR A 1 97 ? 2.065 6.518 -17.270 1.00 95.38 97 THR A O 1
ATOM 809 N N . ALA A 1 98 ? 2.137 5.907 -15.117 1.00 96.31 98 ALA A N 1
ATOM 810 C CA . ALA A 1 98 ? 1.239 4.773 -15.284 1.00 96.31 98 ALA A CA 1
ATOM 811 C C . ALA A 1 98 ? -0.214 5.239 -15.440 1.00 96.31 98 ALA A C 1
ATOM 813 O O . ALA A 1 98 ? -0.652 6.144 -14.726 1.00 96.31 98 ALA A O 1
ATOM 814 N N . ASP A 1 99 ? -0.966 4.579 -16.319 1.00 96.75 99 ASP A N 1
ATOM 815 C CA . ASP A 1 99 ? -2.419 4.720 -16.399 1.00 96.75 99 ASP A CA 1
ATOM 816 C C . ASP A 1 99 ? -3.077 4.011 -15.204 1.00 96.75 99 ASP A C 1
ATOM 818 O O . ASP A 1 99 ? -2.682 2.903 -14.815 1.00 96.75 99 ASP A O 1
ATOM 822 N N . SER A 1 100 ? -4.074 4.646 -14.585 1.00 96.19 100 SER A N 1
ATOM 823 C CA . SER A 1 100 ? -4.729 4.099 -13.400 1.00 96.19 100 SER A CA 1
ATOM 824 C C . SER A 1 100 ? -5.474 2.786 -13.668 1.00 96.19 100 SER A C 1
ATOM 826 O O . SER A 1 100 ? -5.626 1.968 -12.754 1.00 96.19 100 SER A O 1
ATOM 828 N N . GLU A 1 101 ? -5.894 2.524 -14.910 1.00 95.62 101 GLU A N 1
ATOM 829 C CA . GLU A 1 101 ? -6.530 1.266 -15.293 1.00 95.62 101 GLU A CA 1
ATOM 830 C C . GLU A 1 101 ? -5.554 0.086 -15.268 1.00 95.62 101 GLU A C 1
ATOM 832 O O . GLU A 1 101 ? -5.983 -1.040 -15.001 1.00 95.62 101 GLU A O 1
ATOM 837 N N . ASP A 1 102 ? -4.253 0.316 -15.451 1.00 95.69 102 ASP A N 1
ATOM 838 C CA . ASP A 1 102 ? -3.217 -0.723 -15.445 1.00 95.69 102 ASP A CA 1
ATOM 839 C C . ASP A 1 102 ? -2.642 -1.007 -14.046 1.00 95.69 102 ASP A C 1
ATOM 841 O O . ASP A 1 102 ? -1.920 -1.994 -13.838 1.00 95.69 102 ASP A O 1
ATOM 845 N N . VAL A 1 103 ? -3.022 -0.200 -13.051 1.00 97.06 103 VAL A N 1
ATOM 846 C CA . VAL A 1 103 ? -2.546 -0.302 -11.670 1.00 97.06 103 VAL A CA 1
ATOM 847 C C . VAL A 1 103 ? -3.652 -0.819 -10.748 1.00 97.06 103 VAL A C 1
ATOM 849 O O . VAL A 1 103 ? -4.812 -0.416 -10.798 1.00 97.06 103 VAL A O 1
ATOM 852 N N . LYS A 1 104 ? -3.306 -1.769 -9.877 1.00 96.69 104 LYS A N 1
ATOM 853 C CA . LYS A 1 104 ? -4.118 -2.149 -8.720 1.00 96.69 104 LYS A CA 1
ATOM 854 C C . LYS A 1 104 ? -3.504 -1.525 -7.474 1.00 96.69 104 LYS A C 1
ATOM 856 O O . LYS A 1 104 ? -2.454 -1.980 -7.019 1.00 96.69 104 LYS A O 1
ATOM 861 N N . THR A 1 105 ? -4.196 -0.542 -6.916 1.00 95.81 105 THR A N 1
ATOM 862 C CA . THR A 1 105 ? -3.790 0.152 -5.690 1.00 95.81 105 THR A CA 1
ATOM 863 C C . THR A 1 105 ? -4.501 -0.451 -4.485 1.00 95.81 105 THR A C 1
ATOM 865 O O . THR A 1 105 ? -5.718 -0.635 -4.499 1.00 95.81 105 THR A O 1
ATOM 868 N N . THR A 1 106 ? -3.743 -0.808 -3.451 1.00 94.31 106 THR A N 1
ATOM 869 C CA . THR A 1 106 ? -4.269 -1.365 -2.196 1.00 94.31 106 THR A CA 1
ATOM 870 C C . THR A 1 106 ? -3.631 -0.669 -1.006 1.00 94.31 106 THR A C 1
ATOM 872 O O . THR A 1 106 ? -2.420 -0.462 -1.007 1.00 94.31 106 THR A O 1
ATOM 875 N N . ILE A 1 107 ? -4.439 -0.343 0.003 1.00 92.75 107 ILE A N 1
ATOM 876 C CA . ILE A 1 107 ? -3.997 0.329 1.227 1.00 92.75 107 ILE A CA 1
ATOM 877 C C . ILE A 1 107 ? -4.183 -0.628 2.402 1.00 92.75 107 ILE A C 1
ATOM 879 O O . ILE A 1 107 ? -5.309 -1.028 2.709 1.00 92.75 107 ILE A O 1
ATOM 883 N N . GLU A 1 108 ? -3.082 -0.951 3.065 1.00 89.94 108 GLU A N 1
ATOM 884 C CA . GLU A 1 108 ? -3.031 -1.737 4.295 1.00 89.94 108 GLU A CA 1
ATOM 885 C C . GLU A 1 108 ? -2.565 -0.804 5.413 1.00 89.94 108 GLU A C 1
ATOM 887 O O . GLU A 1 108 ? -1.494 -0.217 5.307 1.00 89.94 108 GLU A O 1
ATOM 892 N N . ALA A 1 109 ? -3.378 -0.612 6.448 1.00 88.44 109 ALA A N 1
ATOM 893 C CA . ALA A 1 109 ? -3.063 0.277 7.562 1.00 88.44 109 ALA A CA 1
ATOM 894 C C . ALA A 1 109 ? -3.322 -0.461 8.875 1.00 88.44 109 ALA A C 1
ATOM 896 O O . ALA A 1 109 ? -4.422 -0.983 9.051 1.00 88.44 109 ALA A O 1
ATOM 897 N N . GLN A 1 110 ? -2.290 -0.579 9.711 1.00 82.38 110 GLN A N 1
ATOM 898 C CA . GLN A 1 110 ? -2.318 -1.276 11.000 1.00 82.38 110 GLN A CA 1
ATOM 899 C C . GLN A 1 110 ? -1.052 -0.962 11.813 1.00 82.38 110 GLN A C 1
ATOM 901 O O . GLN A 1 110 ? 0.027 -0.797 11.238 1.00 82.38 110 GLN A O 1
ATOM 906 N N . GLY A 1 111 ? -1.166 -0.941 13.144 1.00 78.31 111 GLY A N 1
ATOM 907 C CA . GLY A 1 111 ? -0.017 -0.806 14.049 1.00 78.31 111 GLY A CA 1
ATOM 908 C C . GLY A 1 111 ? 0.786 0.481 13.833 1.00 78.31 111 GLY A C 1
ATOM 909 O O . GLY A 1 111 ? 2.012 0.444 13.810 1.00 78.31 111 GLY A O 1
ATOM 910 N N . GLY A 1 112 ? 0.100 1.594 13.565 1.00 86.50 112 GLY A N 1
ATOM 911 C CA . GLY A 1 112 ? 0.709 2.890 13.255 1.00 86.50 112 GLY A CA 1
ATOM 912 C C . GLY A 1 112 ? 1.305 2.993 11.847 1.00 86.50 112 GLY A C 1
ATOM 913 O O . GLY A 1 112 ? 1.735 4.068 11.444 1.00 86.50 112 GLY A O 1
ATOM 914 N N . ILE A 1 113 ? 1.309 1.925 11.046 1.00 90.06 113 ILE A N 1
ATOM 915 C CA . ILE A 1 113 ? 1.889 1.932 9.698 1.00 90.06 113 ILE A CA 1
ATOM 916 C C . ILE A 1 113 ? 0.779 1.870 8.654 1.00 90.06 113 ILE A C 1
ATOM 918 O O . ILE A 1 113 ? -0.066 0.978 8.690 1.00 90.06 113 ILE A O 1
ATOM 922 N N . ALA A 1 114 ? 0.822 2.766 7.668 1.00 92.81 114 ALA A N 1
ATOM 923 C CA . ALA A 1 114 ? 0.001 2.674 6.465 1.00 92.81 114 ALA A CA 1
ATOM 924 C C . ALA A 1 114 ? 0.871 2.430 5.233 1.00 92.81 114 ALA A C 1
ATOM 926 O O . ALA A 1 114 ? 1.690 3.266 4.865 1.00 92.81 114 ALA A O 1
ATOM 927 N N . THR A 1 115 ? 0.665 1.296 4.571 1.00 94.38 115 THR A N 1
ATOM 928 C CA . THR A 1 115 ? 1.352 0.901 3.342 1.00 94.38 115 THR A CA 1
ATOM 929 C C . THR A 1 115 ? 0.398 0.949 2.158 1.00 94.38 115 THR A C 1
ATOM 931 O O . THR A 1 115 ? -0.658 0.317 2.141 1.00 94.38 115 THR A O 1
ATOM 934 N N . ILE A 1 116 ? 0.812 1.663 1.122 1.00 95.25 116 ILE A N 1
ATOM 935 C CA . ILE A 1 116 ? 0.133 1.762 -0.160 1.00 95.25 116 ILE A CA 1
ATOM 936 C C . ILE A 1 116 ? 0.937 0.947 -1.158 1.00 95.25 116 ILE A C 1
ATOM 938 O O . ILE A 1 116 ? 2.102 1.233 -1.431 1.00 95.25 116 ILE A O 1
ATOM 942 N N . LYS A 1 117 ? 0.310 -0.089 -1.701 1.00 96.94 117 LYS A N 1
ATOM 943 C CA . LYS A 1 117 ? 0.902 -0.972 -2.699 1.00 96.94 117 LYS A CA 1
ATOM 944 C C . LYS A 1 117 ? 0.296 -0.684 -4.062 1.00 96.94 117 LYS A C 1
ATOM 946 O O . LYS A 1 117 ? -0.920 -0.745 -4.229 1.00 96.94 117 LYS A O 1
ATOM 951 N N . PHE A 1 118 ? 1.166 -0.485 -5.042 1.00 97.38 118 PHE A N 1
ATOM 952 C CA . PHE A 1 118 ? 0.829 -0.341 -6.451 1.00 97.38 118 PHE A CA 1
ATOM 953 C C . PHE A 1 118 ? 1.272 -1.605 -7.183 1.00 97.38 118 PHE A C 1
ATOM 955 O O . PHE A 1 118 ? 2.467 -1.859 -7.348 1.00 97.38 118 PHE A O 1
ATOM 962 N N . ALA A 1 119 ? 0.321 -2.437 -7.601 1.00 96.19 119 ALA A N 1
ATOM 963 C CA . ALA A 1 119 ? 0.600 -3.678 -8.314 1.00 96.19 119 ALA A CA 1
ATOM 964 C C . ALA A 1 119 ? 0.204 -3.569 -9.794 1.00 96.19 119 ALA A C 1
ATOM 966 O O . ALA A 1 119 ? -0.947 -3.236 -10.076 1.00 96.19 119 ALA A O 1
ATOM 967 N N . PRO A 1 120 ? 1.099 -3.890 -10.747 1.00 95.56 120 PRO A N 1
ATOM 968 C CA . PRO A 1 120 ? 0.729 -3.870 -12.155 1.00 95.56 120 PRO A CA 1
ATOM 969 C C . PRO A 1 120 ? -0.224 -5.021 -12.468 1.00 95.56 120 PRO A C 1
ATOM 971 O O . PRO A 1 120 ? -0.011 -6.159 -12.036 1.00 95.56 120 PRO A O 1
ATOM 974 N N . LYS A 1 121 ? -1.263 -4.740 -13.256 1.00 94.25 121 LYS A N 1
ATOM 975 C CA . LYS A 1 121 ? -2.164 -5.775 -13.787 1.00 94.25 121 LYS A CA 1
ATOM 976 C C . LYS A 1 121 ? -1.500 -6.563 -14.922 1.00 94.25 121 LYS A C 1
ATOM 978 O O . LYS A 1 121 ? -1.762 -7.756 -15.088 1.00 94.25 121 LYS A O 1
ATOM 983 N N . ASN A 1 122 ? -0.578 -5.927 -15.647 1.00 89.06 122 ASN A N 1
ATOM 984 C CA . ASN A 1 122 ? 0.168 -6.523 -16.752 1.00 89.06 122 ASN A CA 1
ATOM 985 C C . ASN A 1 122 ? 1.478 -7.179 -16.280 1.00 89.06 122 ASN A C 1
ATOM 987 O O . ASN A 1 122 ? 2.297 -6.573 -15.595 1.00 89.06 122 ASN A O 1
ATOM 991 N N . LYS A 1 123 ? 1.730 -8.429 -16.701 1.00 84.44 123 LYS A N 1
ATOM 992 C CA . LYS A 1 123 ? 2.884 -9.235 -16.233 1.00 84.44 123 LYS A CA 1
ATOM 993 C C . LYS A 1 123 ? 4.259 -8.714 -16.668 1.00 84.44 123 LYS A C 1
ATOM 995 O O . LYS A 1 123 ? 5.257 -9.042 -16.032 1.00 84.44 123 LYS A O 1
ATOM 1000 N N . ASN A 1 124 ? 4.312 -7.927 -17.740 1.00 89.50 124 ASN A N 1
ATOM 1001 C CA . ASN A 1 124 ? 5.555 -7.394 -18.306 1.00 89.50 124 ASN A CA 1
ATOM 1002 C C . ASN A 1 124 ? 5.788 -5.935 -17.902 1.00 89.50 124 ASN A C 1
ATOM 1004 O O . ASN A 1 124 ? 6.500 -5.218 -18.595 1.00 89.50 124 ASN A O 1
ATOM 1008 N N . HIS A 1 125 ? 5.145 -5.479 -16.832 1.00 91.25 125 HIS A N 1
ATOM 1009 C CA . HIS A 1 125 ? 5.253 -4.114 -16.346 1.00 91.25 125 HIS A CA 1
ATOM 1010 C C . HIS A 1 125 ? 5.826 -4.138 -14.933 1.00 91.25 125 HIS A C 1
ATOM 1012 O O . HIS A 1 125 ? 5.559 -5.048 -14.142 1.00 91.25 125 HIS A O 1
ATOM 1018 N N . ARG A 1 126 ? 6.656 -3.145 -14.637 1.00 94.31 126 ARG A N 1
ATOM 1019 C CA . ARG A 1 126 ? 7.147 -2.835 -13.300 1.00 94.31 126 ARG A CA 1
ATOM 1020 C C . ARG A 1 126 ? 6.690 -1.435 -12.957 1.00 94.31 126 ARG A C 1
ATOM 1022 O O . ARG A 1 126 ? 6.834 -0.545 -13.785 1.00 94.31 126 ARG A O 1
ATOM 1029 N N . LEU A 1 127 ? 6.184 -1.268 -11.748 1.00 96.50 127 LEU A N 1
ATOM 1030 C CA . LEU A 1 127 ? 5.795 0.025 -11.225 1.00 96.50 127 LEU A CA 1
ATOM 1031 C C . LEU A 1 127 ? 6.887 0.571 -10.314 1.00 96.50 127 LEU A C 1
ATOM 1033 O O . LEU A 1 127 ? 7.562 -0.185 -9.610 1.00 96.50 127 LEU A O 1
ATOM 1037 N N . TYR A 1 128 ? 7.007 1.888 -10.314 1.00 95.62 128 TYR A N 1
ATOM 1038 C CA . TYR A 1 128 ? 7.772 2.669 -9.360 1.00 95.62 128 TYR A CA 1
ATOM 1039 C C . TYR A 1 128 ? 6.883 3.783 -8.817 1.00 95.62 128 TYR A C 1
ATOM 1041 O O . TYR A 1 128 ? 5.855 4.132 -9.400 1.00 95.62 128 TYR A O 1
ATOM 1049 N N . VAL A 1 129 ? 7.276 4.317 -7.669 1.00 95.81 129 VAL A N 1
ATOM 1050 C CA . VAL A 1 129 ? 6.650 5.495 -7.088 1.00 95.81 129 VAL A CA 1
ATOM 1051 C C . VAL A 1 129 ? 7.741 6.516 -6.825 1.00 95.81 129 VAL A C 1
ATOM 1053 O O . VAL A 1 129 ? 8.769 6.198 -6.227 1.00 95.81 129 VAL A O 1
ATOM 1056 N N . GLU A 1 130 ? 7.531 7.725 -7.323 1.00 92.50 130 GLU A N 1
ATOM 1057 C CA . GLU A 1 130 ? 8.432 8.852 -7.123 1.00 92.50 130 GLU A CA 1
ATOM 1058 C C . GLU A 1 130 ? 7.708 9.908 -6.291 1.00 92.50 130 GLU A C 1
ATOM 1060 O O . GLU A 1 130 ? 6.563 10.262 -6.584 1.00 92.50 130 GLU A O 1
ATOM 1065 N N . GLN A 1 131 ? 8.364 10.398 -5.242 1.00 89.81 131 GLN A N 1
ATOM 1066 C CA . GLN A 1 131 ? 7.840 11.497 -4.440 1.00 89.81 131 GLN A CA 1
ATOM 1067 C C . GLN A 1 131 ? 8.120 12.816 -5.165 1.00 89.81 131 GLN A C 1
ATOM 1069 O O . GLN A 1 131 ? 9.272 13.173 -5.410 1.00 89.81 131 GLN A O 1
ATOM 1074 N N . GLY A 1 132 ? 7.052 13.511 -5.542 1.00 85.31 132 GLY A N 1
ATOM 1075 C CA . GLY A 1 132 ? 7.082 14.876 -6.048 1.00 85.31 132 GLY A CA 1
ATOM 1076 C C . GLY A 1 132 ? 6.939 15.910 -4.931 1.00 85.31 132 GLY A C 1
ATOM 1077 O O . GLY A 1 132 ? 7.076 15.608 -3.746 1.00 85.31 132 GLY A O 1
ATOM 1078 N N . GLU A 1 133 ? 6.636 17.144 -5.325 1.00 83.69 133 GLU A N 1
ATOM 1079 C CA . GLU A 1 133 ? 6.316 18.235 -4.399 1.00 83.69 133 GLU A CA 1
ATOM 1080 C C . GLU A 1 133 ? 4.956 18.008 -3.710 1.00 83.69 133 GLU A C 1
ATOM 1082 O O . GLU A 1 133 ? 4.121 17.229 -4.184 1.00 83.69 133 GLU A O 1
ATOM 1087 N N . ASP A 1 134 ? 4.744 18.682 -2.577 1.00 82.56 134 ASP A N 1
ATOM 1088 C CA . ASP A 1 134 ? 3.461 18.751 -1.863 1.00 82.56 134 ASP A CA 1
ATOM 1089 C C . ASP A 1 134 ? 2.802 17.387 -1.599 1.00 82.56 134 ASP A C 1
ATOM 1091 O O . ASP A 1 134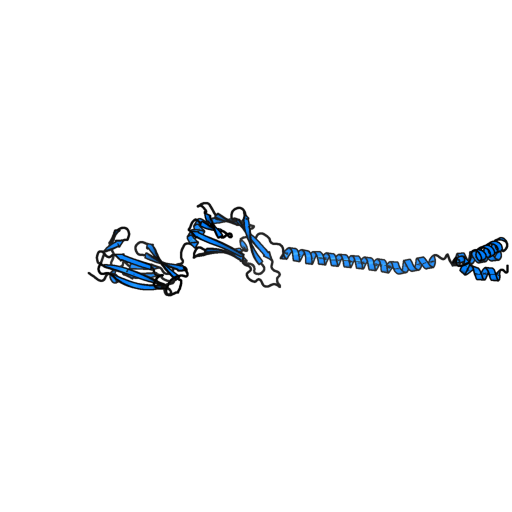 ? 1.617 17.181 -1.864 1.00 82.56 134 ASP A O 1
ATOM 1095 N N . ASN A 1 135 ? 3.580 16.423 -1.097 1.00 86.31 135 ASN A N 1
ATOM 1096 C CA . ASN A 1 135 ? 3.077 15.095 -0.734 1.00 86.31 135 ASN A CA 1
ATOM 1097 C C . ASN A 1 135 ? 2.402 14.351 -1.911 1.00 86.31 135 ASN A C 1
ATOM 1099 O O . ASN A 1 135 ? 1.433 13.605 -1.736 1.00 86.31 135 ASN A O 1
ATOM 1103 N N . THR A 1 136 ? 2.904 14.578 -3.131 1.00 94.69 136 THR A N 1
ATOM 1104 C CA . THR A 1 136 ? 2.410 13.934 -4.351 1.00 94.69 136 THR A CA 1
ATOM 1105 C C . THR A 1 136 ? 3.249 12.713 -4.705 1.00 94.69 136 THR A C 1
ATOM 1107 O O . THR A 1 136 ? 4.448 12.817 -4.938 1.00 94.69 136 THR A O 1
ATOM 1110 N N . LEU A 1 137 ? 2.615 11.554 -4.826 1.00 95.75 137 LEU A N 1
ATOM 1111 C CA . LEU A 1 137 ? 3.196 10.329 -5.357 1.00 95.75 137 LEU A CA 1
ATOM 1112 C C . LEU A 1 137 ? 2.893 10.222 -6.843 1.00 95.75 137 LEU A C 1
ATOM 1114 O O . LEU A 1 137 ? 1.733 10.187 -7.248 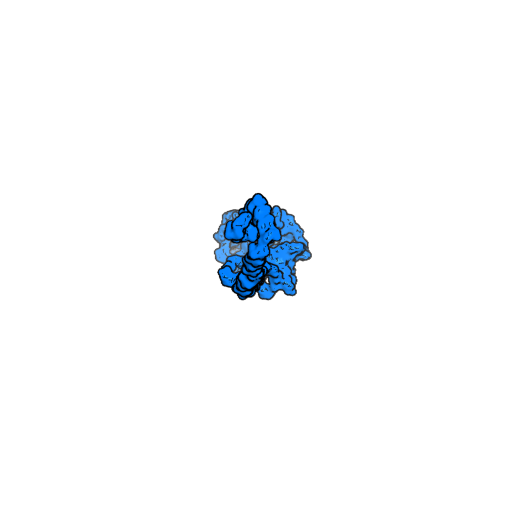1.00 95.75 137 LEU A O 1
ATOM 1118 N N . VAL A 1 138 ? 3.933 10.132 -7.660 1.00 96.88 138 VAL A N 1
ATOM 1119 C CA . VAL A 1 138 ? 3.807 9.894 -9.096 1.00 96.88 138 VAL A CA 1
ATOM 1120 C C . VAL A 1 138 ? 4.049 8.416 -9.344 1.00 96.88 138 VAL A C 1
ATOM 1122 O O . VAL A 1 138 ? 5.147 7.914 -9.099 1.00 96.88 138 VAL A O 1
ATOM 1125 N N . VAL A 1 139 ? 3.022 7.713 -9.819 1.00 97.50 139 VAL A N 1
ATOM 1126 C CA . VAL A 1 139 ? 3.147 6.297 -10.169 1.00 97.50 139 VAL A CA 1
ATOM 1127 C C . VAL A 1 139 ? 3.692 6.211 -11.586 1.00 97.50 139 VAL A C 1
ATOM 1129 O O . VAL A 1 139 ? 3.072 6.705 -12.528 1.00 97.50 139 VAL A O 1
ATOM 1132 N N . THR A 1 140 ? 4.858 5.594 -11.749 1.00 96.75 140 THR A N 1
ATOM 1133 C CA . THR A 1 140 ? 5.491 5.402 -13.056 1.00 96.75 140 THR A CA 1
ATOM 1134 C C . THR A 1 140 ? 5.597 3.922 -13.384 1.00 96.75 140 THR A C 1
ATOM 1136 O O . THR A 1 140 ? 5.674 3.072 -12.496 1.00 96.75 140 THR A O 1
ATOM 1139 N N . GLU A 1 141 ? 5.581 3.591 -14.670 1.00 95.19 141 GLU A N 1
ATOM 1140 C CA . GLU A 1 141 ? 5.738 2.229 -15.149 1.00 95.19 141 GLU A CA 1
ATOM 1141 C C . GLU A 1 141 ? 6.891 2.072 -16.142 1.00 95.19 141 GLU A C 1
ATOM 1143 O O . GLU A 1 141 ? 7.262 2.987 -16.878 1.00 95.19 141 GLU A O 1
ATOM 1148 N N . GLN A 1 142 ? 7.466 0.872 -16.140 1.00 93.56 142 GLN A N 1
ATOM 1149 C CA . GLN A 1 142 ? 8.538 0.440 -17.022 1.00 93.56 142 GLN A CA 1
ATOM 1150 C C . GLN A 1 142 ? 8.187 -0.918 -17.627 1.00 93.56 142 GLN A C 1
ATOM 1152 O O . GLN A 1 142 ? 7.834 -1.863 -16.912 1.00 93.56 142 GLN A O 1
ATOM 1157 N N . ARG A 1 143 ? 8.362 -1.058 -18.945 1.00 91.25 143 ARG A N 1
ATOM 1158 C CA . ARG A 1 143 ? 8.230 -2.357 -19.617 1.00 91.25 143 ARG A CA 1
ATOM 1159 C C . ARG A 1 143 ? 9.430 -3.246 -19.331 1.00 91.25 143 ARG A C 1
ATOM 1161 O O . ARG A 1 143 ? 10.584 -2.864 -19.494 1.00 91.25 143 ARG A O 1
ATOM 1168 N N . ILE A 1 144 ? 9.132 -4.487 -18.993 1.00 88.81 144 ILE A N 1
ATOM 1169 C CA . ILE A 1 144 ? 10.100 -5.549 -18.771 1.00 88.81 144 ILE A CA 1
ATOM 1170 C C . ILE A 1 144 ? 10.212 -6.365 -20.062 1.00 88.81 144 ILE A C 1
ATOM 1172 O O . ILE A 1 144 ? 9.187 -6.780 -20.619 1.00 88.81 144 ILE A O 1
ATOM 1176 N N . PRO A 1 145 ? 11.433 -6.634 -20.552 1.00 87.00 145 PRO A N 1
ATOM 1177 C CA . PRO A 1 145 ? 11.623 -7.501 -21.701 1.00 87.00 145 PRO A CA 1
ATOM 1178 C C . PRO A 1 145 ? 11.015 -8.896 -21.473 1.00 87.00 145 PRO A C 1
ATOM 1180 O O . PRO A 1 145 ? 11.145 -9.451 -20.381 1.00 87.00 145 PRO A O 1
ATOM 1183 N N . PRO A 1 146 ? 10.426 -9.530 -22.504 1.00 80.88 146 PRO A N 1
ATOM 1184 C CA . PRO A 1 146 ? 9.708 -10.802 -22.357 1.00 80.88 146 PRO A CA 1
ATOM 1185 C C . PRO A 1 146 ? 10.601 -11.981 -21.933 1.00 80.88 146 PRO A C 1
ATOM 1187 O O . PRO A 1 146 ? 10.100 -13.019 -21.510 1.00 80.88 146 PRO A O 1
ATOM 1190 N N . PHE A 1 147 ? 11.922 -11.838 -22.052 1.00 82.06 147 PHE A N 1
ATOM 1191 C CA . PHE A 1 147 ? 12.914 -12.835 -21.646 1.00 82.06 147 PHE A CA 1
ATOM 1192 C C . PHE A 1 147 ? 13.422 -12.647 -20.205 1.00 82.06 147 PHE A C 1
ATOM 1194 O O . PHE A 1 147 ? 14.221 -13.455 -19.735 1.00 82.06 147 PHE A O 1
ATOM 1201 N N . GLN A 1 148 ? 12.966 -11.613 -19.491 1.00 81.62 148 GLN A N 1
ATOM 1202 C CA . GLN A 1 148 ? 13.347 -11.341 -18.108 1.00 81.62 148 GLN A CA 1
ATOM 1203 C C . GLN A 1 148 ? 12.174 -11.619 -17.163 1.00 81.62 148 GLN A C 1
ATOM 1205 O O . GLN A 1 148 ? 11.054 -11.164 -17.380 1.00 81.62 148 GLN A O 1
ATOM 1210 N N . ARG A 1 149 ? 12.425 -12.364 -16.080 1.00 75.50 149 ARG A N 1
ATOM 1211 C CA . ARG A 1 149 ? 11.429 -12.549 -15.016 1.00 75.50 149 ARG A CA 1
ATOM 1212 C C . ARG A 1 149 ? 11.396 -11.318 -14.120 1.00 75.50 149 ARG A C 1
ATOM 1214 O O . ARG A 1 149 ? 12.445 -10.847 -13.686 1.00 75.50 149 ARG A O 1
ATOM 1221 N N . SER A 1 150 ? 10.195 -10.845 -13.801 1.00 75.38 150 SER A N 1
ATOM 1222 C CA . SER A 1 150 ? 10.027 -9.804 -12.794 1.00 75.38 150 SER A CA 1
ATOM 1223 C C . SER A 1 150 ? 9.995 -10.406 -11.396 1.00 75.38 150 SER A C 1
ATOM 1225 O O . SER A 1 150 ? 9.140 -11.237 -11.093 1.00 75.38 150 SER A O 1
ATOM 1227 N N . ILE A 1 151 ? 10.920 -9.972 -10.547 1.00 74.12 151 ILE A N 1
ATOM 1228 C CA . ILE A 1 151 ? 10.862 -10.189 -9.102 1.00 74.12 151 ILE A CA 1
ATOM 1229 C C . ILE A 1 151 ? 10.293 -8.898 -8.515 1.00 74.12 151 ILE A C 1
ATOM 1231 O O . ILE A 1 151 ? 10.864 -7.836 -8.760 1.00 74.12 151 ILE A O 1
ATOM 1235 N N . ASN A 1 152 ? 9.165 -9.002 -7.806 1.00 82.50 152 ASN A N 1
ATOM 1236 C CA . ASN A 1 152 ? 8.443 -7.892 -7.172 1.00 82.50 152 ASN A CA 1
ATOM 1237 C C . ASN A 1 152 ? 8.232 -6.680 -8.105 1.00 82.50 152 ASN A C 1
ATOM 1239 O O . ASN A 1 152 ? 8.868 -5.646 -7.928 1.00 82.50 152 ASN A O 1
ATOM 1243 N N . PRO A 1 153 ? 7.344 -6.785 -9.114 1.00 92.06 153 PRO A N 1
ATOM 1244 C CA . PRO A 1 153 ? 7.043 -5.676 -10.025 1.00 92.06 153 PRO A CA 1
ATOM 1245 C C . PRO A 1 153 ? 6.252 -4.529 -9.377 1.00 92.06 153 PRO A C 1
ATOM 1247 O O . PRO A 1 153 ? 5.963 -3.550 -10.056 1.00 92.06 153 PRO A O 1
ATOM 1250 N N . SER A 1 154 ? 5.824 -4.683 -8.124 1.00 95.69 154 SER A N 1
ATOM 1251 C CA . SER A 1 154 ? 4.999 -3.711 -7.411 1.00 95.69 154 SER A CA 1
ATOM 1252 C C . SER A 1 154 ? 5.846 -2.614 -6.771 1.00 95.69 154 SER A C 1
ATOM 1254 O O . SER A 1 154 ? 6.936 -2.893 -6.273 1.00 95.69 154 SER A O 1
ATOM 1256 N N . ALA A 1 155 ? 5.300 -1.402 -6.723 1.00 96.19 155 ALA A N 1
ATOM 1257 C CA . ALA A 1 155 ? 5.831 -0.307 -5.921 1.00 96.19 155 ALA A CA 1
ATOM 1258 C C . ALA A 1 155 ? 5.094 -0.218 -4.581 1.00 96.19 155 ALA A C 1
ATOM 1260 O O . ALA A 1 155 ? 3.942 -0.646 -4.464 1.00 96.19 155 ALA A O 1
ATOM 1261 N N . TYR A 1 156 ? 5.765 0.345 -3.582 1.00 94.94 156 TYR A N 1
ATOM 1262 C CA . TYR A 1 156 ? 5.248 0.496 -2.229 1.00 94.94 156 TYR A CA 1
ATOM 1263 C C . TYR A 1 156 ? 5.587 1.890 -1.714 1.00 94.94 156 TYR A C 1
ATOM 1265 O O . TYR A 1 156 ? 6.700 2.368 -1.927 1.00 94.94 156 TYR A O 1
ATOM 1273 N N . TRP A 1 157 ? 4.640 2.511 -1.023 1.00 94.69 157 TRP A N 1
ATOM 1274 C CA . TRP A 1 157 ? 4.846 3.742 -0.273 1.00 94.69 157 TRP A CA 1
ATOM 1275 C C . TRP A 1 157 ? 4.296 3.563 1.136 1.00 94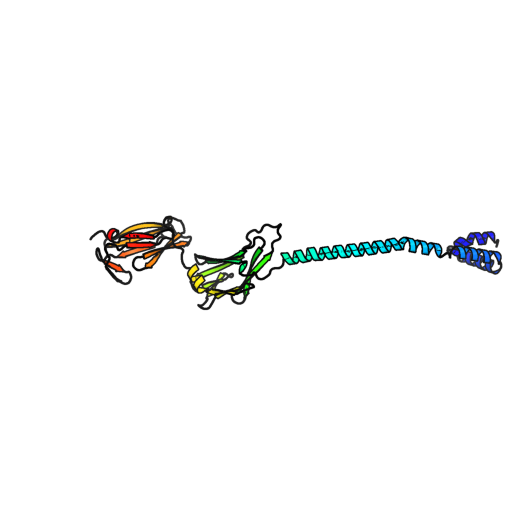.69 157 TRP A C 1
ATOM 1277 O O . TRP A 1 157 ? 3.201 3.028 1.288 1.00 94.69 157 TRP A O 1
ATOM 1287 N N . GLY A 1 158 ? 5.049 3.969 2.153 1.00 92.38 158 GLY A N 1
ATOM 1288 C CA . GLY A 1 158 ? 4.689 3.746 3.549 1.00 92.38 158 GLY A CA 1
ATOM 1289 C C . GLY A 1 158 ? 4.719 5.033 4.359 1.00 92.38 158 GLY A C 1
ATOM 1290 O O . GLY A 1 158 ? 5.648 5.822 4.217 1.00 92.38 158 GLY A O 1
ATOM 1291 N N . TYR A 1 159 ? 3.733 5.198 5.234 1.00 92.50 159 TYR A N 1
ATOM 1292 C CA . TYR A 1 159 ? 3.744 6.171 6.321 1.00 92.50 159 TYR A CA 1
ATOM 1293 C C . TYR A 1 159 ? 3.853 5.450 7.654 1.00 92.50 159 TYR A C 1
ATOM 1295 O O . TYR A 1 159 ? 3.234 4.404 7.848 1.00 92.50 159 TYR A O 1
ATOM 1303 N N . THR A 1 160 ? 4.623 6.033 8.566 1.00 92.56 160 THR A N 1
ATOM 1304 C CA . THR A 1 160 ? 4.645 5.630 9.973 1.00 92.56 160 THR A CA 1
ATOM 1305 C C . THR A 1 160 ? 4.068 6.776 10.786 1.00 92.56 160 THR A C 1
ATOM 1307 O O . THR A 1 160 ? 4.662 7.847 10.849 1.00 92.56 160 THR A O 1
ATOM 1310 N N . PHE A 1 161 ? 2.895 6.569 11.362 1.00 92.50 161 PHE A N 1
ATOM 1311 C CA . PHE A 1 161 ? 2.212 7.520 12.222 1.00 92.50 161 PHE A CA 1
ATOM 1312 C C . PHE A 1 161 ? 2.653 7.304 13.668 1.00 92.50 161 PHE A C 1
ATOM 1314 O O . PHE A 1 161 ? 2.689 6.172 14.148 1.00 92.50 161 PHE A O 1
ATOM 1321 N N . LEU A 1 162 ? 3.015 8.394 14.344 1.00 88.00 162 LEU A N 1
ATOM 1322 C CA . LEU A 1 162 ? 3.301 8.389 15.782 1.00 88.00 162 LEU A CA 1
ATOM 1323 C C . LEU A 1 162 ? 2.006 8.561 16.589 1.00 88.00 162 LEU A C 1
ATOM 1325 O O . LEU A 1 162 ? 1.872 8.018 17.681 1.00 88.00 162 LEU A O 1
ATOM 1329 N N . ASP A 1 163 ? 1.057 9.304 16.022 1.00 87.06 163 ASP A N 1
ATOM 1330 C CA . ASP A 1 163 ? -0.293 9.533 16.527 1.00 87.06 163 ASP A CA 1
ATOM 1331 C C . ASP A 1 163 ? -1.221 9.934 15.358 1.00 87.06 163 ASP A C 1
ATOM 1333 O O . ASP A 1 163 ? -0.813 9.928 14.194 1.00 87.06 163 ASP A O 1
ATOM 1337 N N . GLU A 1 164 ? -2.476 10.296 15.639 1.00 89.44 164 GLU A N 1
ATOM 1338 C CA . GLU A 1 164 ? -3.475 10.667 14.617 1.00 89.44 164 GLU A CA 1
ATOM 1339 C C . GLU A 1 164 ? -3.170 11.968 13.843 1.00 89.44 164 GLU A C 1
ATOM 1341 O O . GLU A 1 164 ? -3.887 12.307 12.899 1.00 89.44 164 GLU A O 1
ATOM 1346 N N . SER A 1 165 ? -2.129 12.704 14.233 1.00 92.19 165 SER A N 1
ATOM 1347 C CA . SER A 1 165 ? -1.747 14.008 13.677 1.00 92.19 165 SER A CA 1
ATOM 1348 C C . SER A 1 165 ? -0.255 14.155 13.379 1.00 92.19 165 SER A C 1
ATOM 1350 O O . SER A 1 165 ? 0.154 15.199 12.875 1.00 92.19 165 SER A O 1
ATOM 1352 N N . THR A 1 166 ? 0.558 13.135 13.660 1.00 92.62 166 THR A N 1
ATOM 1353 C CA . THR A 1 166 ? 2.016 13.196 13.523 1.00 92.62 166 THR A CA 1
ATOM 1354 C C . THR A 1 166 ? 2.534 12.022 12.707 1.00 92.62 166 THR A C 1
ATOM 1356 O O . THR A 1 166 ? 2.294 10.858 13.031 1.00 92.62 166 THR A O 1
ATOM 1359 N N . VAL A 1 167 ? 3.298 12.325 11.659 1.00 93.00 167 VAL A N 1
ATOM 1360 C CA . VAL A 1 167 ? 3.976 11.339 10.815 1.00 93.00 167 VAL A CA 1
ATOM 1361 C C . VAL A 1 167 ? 5.484 11.378 11.053 1.00 93.00 167 VAL A C 1
ATOM 1363 O O . VAL A 1 167 ? 6.079 12.445 11.166 1.00 93.00 167 VAL A O 1
ATOM 1366 N N . MET A 1 168 ? 6.121 10.215 11.126 1.00 92.31 168 MET A N 1
ATOM 1367 C CA . MET A 1 168 ? 7.572 10.097 11.161 1.00 92.31 168 MET A CA 1
ATOM 1368 C C . MET A 1 168 ? 8.148 10.247 9.750 1.00 92.31 168 MET A C 1
ATOM 1370 O O . MET A 1 168 ? 7.840 9.468 8.843 1.00 92.31 168 MET A O 1
ATOM 1374 N N . GLN A 1 169 ? 9.016 11.238 9.584 1.00 87.38 169 GLN A N 1
ATOM 1375 C CA . GLN A 1 169 ? 9.754 11.501 8.358 1.00 87.38 169 GLN A CA 1
ATOM 1376 C C . GLN A 1 169 ? 10.964 10.570 8.210 1.00 87.38 169 GLN A C 1
ATOM 1378 O O . GLN A 1 169 ? 11.426 9.930 9.157 1.00 87.38 169 GLN A O 1
ATOM 1383 N N . THR A 1 170 ? 11.543 10.516 7.008 1.00 81.06 170 THR A N 1
ATOM 1384 C CA . THR A 1 170 ? 12.709 9.656 6.719 1.00 81.06 170 THR A CA 1
ATOM 1385 C C . THR A 1 170 ? 13.975 10.045 7.486 1.00 81.06 170 THR A C 1
ATOM 1387 O O . THR A 1 170 ? 14.899 9.242 7.590 1.00 81.06 170 THR A O 1
ATOM 1390 N N . ASN A 1 171 ? 14.046 11.276 8.003 1.00 84.12 171 ASN A N 1
ATOM 1391 C CA . ASN A 1 171 ? 15.127 11.742 8.877 1.00 84.12 171 ASN A CA 1
ATOM 1392 C C . ASN A 1 171 ? 14.923 11.334 10.353 1.00 84.12 171 ASN A C 1
ATOM 1394 O O . ASN A 1 171 ? 15.789 11.620 11.176 1.00 84.12 171 ASN A O 1
ATOM 1398 N N . GLY A 1 172 ? 13.807 10.669 10.675 1.00 82.88 172 GLY A N 1
ATOM 1399 C CA . GLY A 1 172 ? 13.429 10.263 12.027 1.00 82.88 172 GLY A CA 1
ATOM 1400 C C . GLY A 1 172 ? 12.721 11.348 12.843 1.00 82.88 172 GLY A C 1
ATOM 1401 O O . GLY A 1 172 ? 12.385 11.097 13.997 1.00 82.88 172 GLY A O 1
ATOM 1402 N N . GLU A 1 173 ? 12.489 12.537 12.284 1.00 88.44 173 GLU A N 1
ATOM 1403 C CA . GLU A 1 173 ? 11.746 13.604 12.959 1.00 88.44 173 GLU A CA 1
ATOM 1404 C C . GLU A 1 173 ? 10.236 13.437 12.748 1.00 88.44 173 GLU A C 1
ATOM 1406 O O . GLU A 1 173 ? 9.786 12.943 11.714 1.00 88.44 173 GLU A O 1
ATOM 1411 N N . GLY A 1 174 ? 9.443 13.840 13.742 1.00 90.19 174 GLY A N 1
ATOM 1412 C CA . GLY A 1 174 ? 7.989 13.894 13.623 1.00 90.19 174 GLY A CA 1
ATOM 1413 C C . GLY A 1 174 ? 7.541 15.191 12.952 1.00 90.19 174 GLY A C 1
ATOM 1414 O O . GLY A 1 174 ? 7.965 16.273 13.356 1.00 90.19 174 GLY A O 1
ATOM 1415 N N . GLU A 1 175 ? 6.661 15.088 11.964 1.00 91.94 175 GLU A N 1
ATOM 1416 C CA . GLU A 1 175 ? 5.991 16.222 11.334 1.00 91.94 175 GLU A CA 1
ATOM 1417 C C . GLU A 1 175 ? 4.488 16.160 11.607 1.00 91.94 175 GLU A C 1
ATOM 1419 O O . GLU A 1 175 ? 3.842 15.133 11.394 1.00 91.94 175 GLU A O 1
ATOM 1424 N N . THR A 1 176 ? 3.928 17.268 12.090 1.00 93.88 176 THR A N 1
ATOM 1425 C CA . THR A 1 176 ? 2.491 17.376 12.347 1.00 93.88 176 THR A CA 1
ATOM 1426 C C . THR A 1 176 ? 1.741 17.748 11.077 1.00 93.88 176 THR A C 1
ATOM 1428 O O . THR A 1 176 ? 2.152 18.678 10.382 1.00 93.88 176 THR A O 1
ATOM 1431 N N . PHE A 1 177 ? 0.605 17.106 10.835 1.00 93.19 177 PHE A N 1
ATOM 1432 C CA . PHE A 1 177 ? -0.312 17.414 9.742 1.00 93.19 177 PHE A CA 1
ATOM 1433 C C . PHE A 1 177 ? -1.710 17.758 10.280 1.00 93.19 177 PHE A C 1
ATOM 1435 O O . PHE A 1 177 ? -2.123 17.329 11.358 1.00 93.19 177 PHE A O 1
ATOM 1442 N N . GLY A 1 178 ? -2.441 18.584 9.539 1.00 91.38 178 GLY A N 1
ATOM 1443 C CA . GLY A 1 178 ? -3.796 19.023 9.847 1.00 91.38 178 GLY A CA 1
ATOM 1444 C C . GLY A 1 178 ? -4.873 18.308 9.031 1.00 91.38 178 GLY A C 1
ATOM 1445 O O . GLY A 1 178 ? -4.613 17.507 8.137 1.00 91.38 178 GLY A O 1
ATOM 1446 N N . ASP A 1 179 ? -6.129 18.674 9.291 1.00 90.88 179 ASP A N 1
ATOM 1447 C CA . ASP A 1 179 ? -7.315 18.045 8.682 1.00 90.88 179 ASP A CA 1
ATOM 1448 C C . ASP A 1 179 ? -7.383 18.147 7.150 1.00 90.88 179 ASP A C 1
ATOM 1450 O O . ASP A 1 179 ? -8.110 17.394 6.502 1.00 90.88 179 ASP A O 1
ATOM 1454 N N . LYS A 1 180 ? -6.673 19.117 6.569 1.00 92.38 180 LYS A N 1
ATOM 1455 C CA . LYS A 1 180 ? -6.665 19.383 5.125 1.00 92.38 180 LYS A CA 1
ATOM 1456 C C . LYS A 1 180 ? -5.500 18.719 4.404 1.00 92.38 180 LYS A C 1
ATOM 1458 O O . LYS A 1 180 ? -5.467 18.776 3.176 1.00 92.38 180 LYS A O 1
ATOM 1463 N N . ASP A 1 181 ? -4.568 18.123 5.141 1.00 93.81 181 ASP A N 1
ATOM 1464 C CA . ASP A 1 181 ? -3.388 17.529 4.540 1.00 93.81 181 ASP A CA 1
ATOM 1465 C C . ASP A 1 181 ? -3.743 16.174 3.933 1.00 93.81 181 ASP A C 1
ATOM 1467 O O . ASP A 1 181 ? -4.364 15.296 4.547 1.00 93.81 181 ASP A O 1
ATOM 1471 N N . VAL A 1 182 ? -3.377 16.034 2.665 1.00 95.31 182 VAL A N 1
ATOM 1472 C CA . VAL A 1 182 ? -3.716 14.883 1.839 1.00 95.31 182 VAL A CA 1
ATOM 1473 C C . VAL A 1 182 ? -2.460 14.308 1.210 1.00 95.31 182 VAL A C 1
ATOM 1475 O O . VAL A 1 182 ? -1.509 15.014 0.877 1.00 95.31 182 VAL A O 1
ATOM 1478 N N . LEU A 1 183 ? -2.473 12.999 1.021 1.00 94.62 183 LEU A N 1
ATOM 1479 C CA . LEU A 1 183 ? -1.603 12.318 0.087 1.00 94.62 183 LEU A CA 1
ATOM 1480 C C . LEU A 1 183 ? -2.238 12.369 -1.296 1.00 94.62 183 LEU A C 1
ATOM 1482 O O . LEU A 1 183 ? -3.361 11.896 -1.482 1.00 94.62 183 LEU A O 1
ATOM 1486 N N . THR A 1 184 ? -1.505 12.894 -2.270 1.00 96.62 184 THR A N 1
ATOM 1487 C CA . THR A 1 184 ? -1.964 12.951 -3.658 1.00 96.62 184 THR A CA 1
ATOM 1488 C C . THR A 1 184 ? -1.301 11.835 -4.455 1.00 96.62 184 THR A C 1
ATOM 1490 O O . THR A 1 184 ? -0.083 11.761 -4.503 1.00 96.62 184 THR A O 1
ATOM 1493 N N . ILE A 1 185 ? -2.069 10.967 -5.109 1.00 97.06 185 ILE A N 1
ATOM 1494 C CA . ILE A 1 185 ? -1.557 9.927 -6.011 1.00 97.06 185 ILE A CA 1
ATOM 1495 C C . ILE A 1 185 ? -1.867 10.344 -7.445 1.00 97.06 185 ILE A C 1
ATOM 1497 O O . ILE A 1 185 ? -3.030 10.472 -7.823 1.00 97.06 185 ILE A O 1
ATOM 1501 N N . ARG A 1 186 ? -0.829 10.543 -8.253 1.00 97.12 186 ARG A N 1
ATOM 1502 C CA . ARG A 1 186 ? -0.931 10.970 -9.647 1.00 97.12 186 ARG A CA 1
ATOM 1503 C C . ARG A 1 186 ? -0.641 9.813 -10.601 1.00 97.12 186 ARG A C 1
ATOM 1505 O O . ARG A 1 186 ? 0.460 9.257 -10.591 1.00 97.12 186 ARG A O 1
ATOM 1512 N N . TYR A 1 187 ? -1.620 9.534 -11.452 1.00 97.31 187 TYR A N 1
ATOM 1513 C CA . TYR A 1 187 ? -1.539 8.671 -12.629 1.00 97.31 187 TYR A CA 1
ATOM 1514 C C . TYR A 1 187 ? -1.505 9.538 -13.900 1.00 97.31 187 TYR A C 1
ATOM 1516 O O . TYR A 1 187 ? -1.545 10.769 -13.825 1.00 97.31 187 TYR A O 1
ATOM 1524 N N . GLU A 1 188 ? -1.395 8.914 -15.071 1.00 96.75 188 GLU A N 1
ATOM 1525 C CA . GLU A 1 188 ? -1.424 9.623 -16.358 1.00 96.75 188 GLU A CA 1
ATOM 1526 C C . GLU A 1 188 ? -2.807 10.228 -16.645 1.00 96.75 188 GLU A C 1
ATOM 1528 O O . GLU A 1 188 ? -2.917 11.374 -17.083 1.00 96.75 188 GLU A O 1
ATOM 1533 N N . ASP A 1 189 ? -3.857 9.464 -16.357 1.00 97.12 189 ASP A N 1
ATOM 1534 C CA . ASP A 1 189 ? -5.255 9.756 -16.668 1.00 97.12 189 ASP A CA 1
ATOM 1535 C C . ASP A 1 189 ? -5.975 10.540 -15.561 1.00 97.12 189 ASP A C 1
ATOM 1537 O O . ASP A 1 189 ? -6.938 11.264 -15.835 1.00 97.12 189 ASP A O 1
ATOM 1541 N N . LYS A 1 190 ? -5.528 10.413 -14.304 1.00 96.62 190 LYS A N 1
ATOM 1542 C CA . LYS A 1 190 ? -6.209 11.015 -13.151 1.00 96.62 190 LYS A CA 1
ATOM 1543 C C . LYS A 1 190 ? -5.310 11.239 -11.935 1.00 96.62 190 LYS A C 1
ATOM 1545 O O . LYS A 1 190 ? -4.201 10.720 -11.829 1.00 96.62 190 LYS A O 1
ATOM 1550 N N . THR A 1 191 ? -5.875 11.938 -10.956 1.00 96.44 191 THR A N 1
ATOM 1551 C CA . THR A 1 191 ? -5.299 12.114 -9.622 1.00 96.44 191 THR A CA 1
ATOM 1552 C C . THR A 1 191 ? -6.295 11.642 -8.564 1.00 96.44 191 THR A C 1
ATOM 1554 O O . THR A 1 191 ? -7.478 11.968 -8.637 1.00 96.44 191 THR A O 1
ATOM 1557 N N . GLU A 1 192 ? -5.815 10.897 -7.574 1.00 95.44 192 GLU A N 1
ATOM 1558 C CA . GLU A 1 192 ? -6.567 10.478 -6.388 1.00 95.44 192 GLU A CA 1
ATOM 1559 C C . GLU A 1 192 ? -5.994 11.171 -5.148 1.00 95.44 192 GLU A C 1
ATOM 1561 O O . GLU A 1 192 ? -4.798 11.446 -5.082 1.00 95.44 192 GLU A O 1
ATOM 1566 N N . GLN A 1 193 ? -6.836 11.465 -4.160 1.00 95.62 193 GLN A N 1
ATOM 1567 C CA . GLN A 1 193 ? -6.408 12.062 -2.896 1.00 95.62 193 GLN A CA 1
ATOM 1568 C C . GLN A 1 193 ? -6.873 11.204 -1.727 1.00 95.62 193 GLN A C 1
ATOM 1570 O O . GLN A 1 193 ? -8.004 10.718 -1.713 1.00 95.62 193 GLN A O 1
ATOM 1575 N N . ILE A 1 194 ? -5.994 11.037 -0.744 1.00 94.69 194 ILE A N 1
ATOM 1576 C CA . ILE A 1 194 ? -6.251 10.297 0.489 1.00 94.69 194 ILE A CA 1
ATOM 1577 C C . ILE A 1 194 ? -5.981 11.249 1.651 1.00 94.69 194 ILE A C 1
ATOM 1579 O O . ILE A 1 194 ? -4.903 11.828 1.732 1.00 94.69 194 ILE A O 1
ATOM 1583 N N . SER A 1 195 ? -6.945 11.417 2.556 1.00 94.88 195 SER A N 1
ATOM 1584 C CA . SER A 1 195 ? -6.733 12.203 3.777 1.00 94.88 195 SER A CA 1
ATOM 1585 C C . SER A 1 195 ? -5.669 11.540 4.649 1.00 94.88 195 SER A C 1
ATOM 1587 O O . SER A 1 195 ? -5.796 10.356 4.972 1.00 94.88 195 SER A O 1
ATOM 1589 N N . LEU A 1 196 ? -4.645 12.301 5.055 1.00 94.06 196 LEU A N 1
ATOM 1590 C CA . LEU A 1 196 ? -3.645 11.797 5.999 1.00 94.06 196 LEU A CA 1
ATOM 1591 C C . LEU A 1 196 ? -4.276 11.481 7.353 1.00 94.06 196 LEU A C 1
ATOM 1593 O O . LEU A 1 196 ? -3.906 10.489 7.964 1.00 94.06 196 LEU A O 1
ATOM 1597 N N . LYS A 1 197 ? -5.284 12.251 7.774 1.00 94.06 197 LYS A N 1
ATOM 1598 C CA . LYS A 1 197 ? -6.016 12.018 9.021 1.00 94.06 197 LYS A CA 1
ATOM 1599 C C . LYS A 1 197 ? -6.796 10.708 9.017 1.00 94.06 197 LYS A C 1
ATOM 1601 O O . LYS A 1 197 ? -6.678 9.929 9.954 1.00 94.06 197 LYS A O 1
ATOM 1606 N N . GLU A 1 198 ? -7.552 10.430 7.956 1.00 92.81 198 GLU A N 1
ATOM 1607 C CA . GLU A 1 198 ? -8.264 9.147 7.834 1.00 92.81 198 GLU A CA 1
ATOM 1608 C C . GLU A 1 198 ? -7.286 7.971 7.736 1.00 92.81 198 GLU A C 1
ATOM 1610 O O . GLU A 1 198 ? -7.525 6.902 8.299 1.00 92.81 198 GLU A O 1
ATOM 1615 N N . LEU A 1 199 ? -6.156 8.169 7.049 1.00 93.06 199 LEU A N 1
ATOM 1616 C CA . LEU A 1 199 ? -5.114 7.155 6.940 1.00 93.06 199 LEU A CA 1
ATOM 1617 C C . LEU A 1 199 ? -4.444 6.880 8.294 1.00 93.06 199 LEU A C 1
ATOM 1619 O O . LEU A 1 199 ? -4.251 5.716 8.638 1.00 93.06 199 LEU A O 1
ATOM 1623 N N . ALA A 1 200 ? -4.144 7.933 9.058 1.00 92.50 200 ALA A N 1
ATOM 1624 C CA . ALA A 1 200 ? -3.585 7.854 10.400 1.00 92.50 200 ALA A CA 1
ATOM 1625 C C . ALA A 1 200 ? -4.556 7.166 11.350 1.00 92.50 200 ALA A C 1
ATOM 1627 O O . ALA A 1 200 ? -4.184 6.188 11.984 1.00 92.50 200 ALA A O 1
ATOM 1628 N N . LYS A 1 201 ? -5.825 7.589 11.368 1.00 90.62 201 LYS A N 1
ATOM 1629 C CA . LYS A 1 201 ? -6.870 6.947 12.168 1.00 90.62 201 LYS A CA 1
ATOM 1630 C C . LYS A 1 201 ? -6.946 5.450 11.877 1.00 90.62 201 LYS A C 1
ATOM 1632 O O . LYS A 1 201 ? -6.869 4.646 12.795 1.00 90.62 201 LYS A O 1
ATOM 1637 N N . LYS A 1 202 ? -6.990 5.062 10.600 1.00 89.25 202 LYS A N 1
ATOM 1638 C CA . LYS A 1 202 ? -7.009 3.648 10.205 1.00 89.25 202 LYS A CA 1
ATOM 1639 C C . LYS A 1 202 ? -5.728 2.898 10.593 1.00 89.25 202 LYS A C 1
ATOM 1641 O O . LYS A 1 202 ? -5.786 1.708 10.872 1.00 89.25 202 LYS A O 1
ATOM 1646 N N . ALA A 1 203 ? -4.572 3.559 10.579 1.00 88.88 203 ALA A N 1
ATOM 1647 C CA . ALA A 1 203 ? -3.306 2.953 10.989 1.00 88.88 203 ALA A CA 1
ATOM 1648 C C . ALA A 1 203 ? -3.212 2.777 12.512 1.00 88.88 203 ALA A C 1
ATOM 1650 O O . ALA A 1 203 ? -2.663 1.776 12.971 1.00 88.88 203 ALA A O 1
ATOM 1651 N N . MET A 1 204 ? -3.750 3.733 13.271 1.00 84.44 204 MET A N 1
ATOM 1652 C CA . MET A 1 204 ? -3.824 3.716 14.733 1.00 84.44 204 MET A CA 1
ATOM 1653 C C . MET A 1 204 ? -4.954 2.814 15.249 1.00 84.44 204 MET A C 1
ATOM 1655 O O . MET A 1 204 ? -4.915 2.378 16.398 1.00 84.44 204 MET A O 1
ATOM 1659 N N . GLU A 1 205 ? -5.946 2.497 14.413 1.00 81.31 205 GLU A N 1
ATOM 1660 C CA . GLU A 1 205 ? -6.948 1.480 14.712 1.00 81.31 205 GLU A CA 1
ATOM 1661 C C . GLU A 1 205 ? -6.279 0.104 14.821 1.00 81.31 205 GLU A C 1
ATOM 1663 O O . GLU A 1 205 ? -5.858 -0.515 13.841 1.00 81.31 205 GLU A O 1
ATOM 1668 N N . ASN A 1 206 ? -6.214 -0.396 16.051 1.00 76.69 206 ASN A N 1
ATOM 1669 C CA . ASN A 1 206 ? -5.762 -1.747 16.338 1.00 76.69 206 ASN A CA 1
ATOM 1670 C C . ASN A 1 206 ? -6.663 -2.773 15.610 1.00 76.69 206 ASN A C 1
ATOM 1672 O O . ASN A 1 206 ? -7.890 -2.610 15.578 1.00 76.69 206 ASN A O 1
ATOM 1676 N N . PRO A 1 207 ? -6.115 -3.832 14.991 1.00 83.06 207 PRO A N 1
ATOM 1677 C CA . PRO A 1 207 ? -6.935 -4.882 14.392 1.00 83.06 207 PRO A CA 1
ATOM 1678 C C . PRO A 1 207 ? -7.797 -5.597 15.443 1.00 83.06 207 PRO A C 1
ATOM 1680 O O . PRO A 1 207 ? -7.455 -5.645 16.619 1.00 83.06 207 PRO A O 1
ATOM 1683 N N . VAL A 1 208 ? -8.927 -6.163 15.018 1.00 89.31 208 VAL A N 1
ATOM 1684 C CA . VAL A 1 208 ? -9.763 -7.010 15.887 1.00 89.31 208 VAL A CA 1
ATOM 1685 C C . VAL A 1 208 ? -9.059 -8.347 16.114 1.00 89.31 208 VAL A C 1
ATOM 1687 O O . VAL A 1 208 ? -8.512 -8.918 15.164 1.00 89.31 208 VAL A O 1
ATOM 1690 N N . ALA A 1 209 ? -9.075 -8.825 17.355 1.00 91.25 209 ALA A N 1
ATOM 1691 C CA . ALA A 1 209 ? -8.455 -10.077 17.753 1.00 91.25 209 ALA A CA 1
ATOM 1692 C C . ALA A 1 209 ? -9.201 -11.292 17.182 1.00 91.25 209 ALA A C 1
ATOM 1694 O O . ALA A 1 209 ? -10.428 -11.270 17.051 1.00 91.25 209 ALA A O 1
ATOM 1695 N N . GLN A 1 210 ? -8.471 -12.353 16.832 1.00 93.38 210 GLN A N 1
ATOM 1696 C CA . GLN A 1 210 ? -9.076 -13.659 16.544 1.00 93.38 210 GLN A CA 1
ATOM 1697 C C . GLN A 1 210 ? -9.518 -14.309 17.852 1.00 93.38 210 GLN A C 1
ATOM 1699 O O . GLN A 1 210 ? -8.789 -14.241 18.838 1.00 93.38 210 GLN A O 1
ATOM 1704 N N . SER A 1 211 ? -10.672 -14.976 17.869 1.00 94.44 211 SER A N 1
ATOM 1705 C CA . SER A 1 211 ? -11.170 -15.583 19.106 1.00 94.44 211 SER A CA 1
ATOM 1706 C C . SER A 1 211 ? -10.280 -16.706 19.653 1.00 94.44 211 SER A C 1
ATOM 1708 O O . SER A 1 211 ? -10.219 -16.897 20.860 1.00 94.44 211 SER A O 1
ATOM 1710 N N . GLU A 1 212 ? -9.550 -17.417 18.789 1.00 93.88 212 GLU A N 1
ATOM 1711 C CA . GLU A 1 212 ? -8.583 -18.452 19.191 1.00 93.88 212 GLU A CA 1
ATOM 1712 C C . GLU A 1 212 ? -7.315 -17.890 19.858 1.00 93.88 212 GLU A C 1
ATOM 1714 O O . GLU A 1 212 ? -6.642 -18.603 20.605 1.00 93.88 212 GLU A O 1
ATOM 1719 N N . ASP A 1 213 ? -7.016 -16.609 19.625 1.00 92.75 213 ASP A N 1
ATOM 1720 C CA . ASP A 1 213 ? -5.835 -15.923 20.159 1.00 92.75 213 ASP A CA 1
ATOM 1721 C C . ASP A 1 213 ? -6.122 -15.214 21.498 1.00 92.75 213 ASP A C 1
ATOM 1723 O O . ASP A 1 213 ? -5.254 -14.522 22.038 1.00 92.75 213 ASP A O 1
ATOM 1727 N N . VAL A 1 214 ? -7.337 -15.372 22.038 1.00 94.38 214 VAL A N 1
ATOM 1728 C CA . VAL A 1 214 ? -7.807 -14.706 23.258 1.00 94.38 214 VAL A CA 1
ATOM 1729 C C . VAL A 1 214 ? -8.312 -15.739 24.261 1.00 94.38 214 VAL A C 1
ATOM 1731 O O . VAL A 1 214 ? -9.293 -16.439 24.022 1.00 94.38 214 VAL A O 1
ATOM 1734 N N . GLU A 1 215 ? -7.673 -15.795 25.423 1.00 94.88 215 GLU A N 1
ATOM 1735 C CA . GLU A 1 215 ? -8.180 -16.502 26.593 1.00 94.88 215 GLU A CA 1
ATOM 1736 C C . GLU A 1 215 ? -9.079 -15.558 27.398 1.00 94.88 215 GLU A C 1
ATOM 1738 O O . GLU A 1 215 ? -8.626 -14.531 27.907 1.00 94.88 215 GLU A O 1
ATOM 1743 N N . MET A 1 216 ? -10.366 -15.896 27.494 1.00 93.88 216 MET A N 1
ATOM 1744 C CA . MET A 1 216 ? -11.319 -15.168 28.328 1.00 93.88 216 MET A CA 1
ATOM 1745 C C . MET A 1 216 ? -11.377 -15.798 29.721 1.00 93.88 216 MET A C 1
ATOM 1747 O O . MET A 1 216 ? -11.606 -17.002 29.855 1.00 93.88 216 MET A O 1
ATOM 1751 N N . THR A 1 217 ? -11.214 -14.983 30.758 1.00 92.00 217 THR A N 1
ATOM 1752 C CA . THR A 1 217 ? -11.413 -15.376 32.154 1.00 92.00 217 THR A CA 1
ATOM 1753 C C . THR A 1 217 ? -12.602 -14.641 32.755 1.00 92.00 217 THR A C 1
ATOM 1755 O O . THR A 1 217 ? -13.027 -13.587 32.282 1.00 92.00 217 THR A O 1
ATOM 1758 N N . PHE A 1 218 ? -13.143 -15.223 33.818 1.00 88.44 218 PHE A N 1
ATOM 1759 C CA . PHE A 1 218 ? -14.282 -14.697 34.548 1.00 88.44 218 PHE A CA 1
ATOM 1760 C C . PHE A 1 218 ? -13.926 -14.651 36.032 1.00 88.44 218 PHE A C 1
ATOM 1762 O O . PHE A 1 218 ? -13.546 -15.677 36.602 1.00 88.44 218 PHE A O 1
ATOM 1769 N N . ASP A 1 219 ? -14.050 -13.475 36.643 1.00 87.38 219 ASP A N 1
ATOM 1770 C CA . ASP A 1 219 ? -13.873 -13.280 38.081 1.00 87.38 219 ASP A CA 1
ATOM 1771 C C . ASP A 1 219 ? -15.005 -12.420 38.649 1.00 87.38 219 ASP A C 1
ATOM 1773 O O . ASP A 1 219 ? -15.459 -11.463 38.017 1.00 87.38 219 ASP A O 1
ATOM 1777 N N . LYS A 1 220 ? -15.468 -12.763 39.851 1.00 83.81 220 LYS A N 1
ATOM 1778 C CA . LYS A 1 220 ? -16.521 -12.030 40.559 1.00 83.81 220 LYS A CA 1
ATOM 1779 C C . LYS A 1 220 ? -15.975 -11.552 41.890 1.00 83.81 220 LYS A C 1
ATOM 1781 O O . LYS A 1 220 ? -15.455 -12.346 42.676 1.00 83.81 220 LYS A O 1
ATOM 1786 N N . ASP A 1 221 ? -16.155 -10.267 42.169 1.00 81.88 221 ASP A N 1
ATOM 1787 C CA . ASP A 1 221 ? -15.776 -9.713 43.460 1.00 81.88 221 ASP A CA 1
ATOM 1788 C C . ASP A 1 221 ? -16.917 -9.774 44.491 1.00 81.88 221 ASP A C 1
ATOM 1790 O O . ASP A 1 221 ? -18.092 -9.986 44.187 1.00 81.88 221 ASP A O 1
ATOM 1794 N N . GLN A 1 222 ? -16.553 -9.557 45.755 1.00 77.00 222 GLN A N 1
ATOM 1795 C CA . GLN A 1 222 ? -17.482 -9.512 46.892 1.00 77.00 222 GLN A CA 1
ATOM 1796 C C . GLN A 1 222 ? -18.474 -8.329 46.858 1.00 77.00 222 GLN A C 1
ATOM 1798 O O . GLN A 1 222 ? -19.260 -8.170 47.787 1.00 77.00 222 GLN A O 1
ATOM 1803 N N . TYR A 1 223 ? -18.393 -7.456 45.851 1.00 73.25 223 TYR A N 1
ATOM 1804 C CA . TYR A 1 223 ? -19.230 -6.267 45.696 1.00 73.25 223 TYR A CA 1
ATOM 1805 C C . TYR A 1 223 ? -20.212 -6.394 44.523 1.00 73.25 223 TYR A C 1
ATOM 1807 O O . TYR A 1 223 ? -20.848 -5.402 44.170 1.00 73.25 223 TYR A O 1
ATOM 1815 N N . GLY A 1 224 ? -20.326 -7.582 43.916 1.00 72.38 224 GLY A N 1
ATOM 1816 C CA . GLY A 1 224 ? -21.229 -7.835 42.793 1.00 72.38 224 GLY A CA 1
ATOM 1817 C C . GLY A 1 224 ? -20.713 -7.324 41.445 1.00 72.38 224 GLY A C 1
ATOM 1818 O O . GLY A 1 224 ? -21.481 -7.273 40.483 1.00 72.38 224 GLY A O 1
ATOM 1819 N N . ASN A 1 225 ? -19.431 -6.949 41.346 1.00 84.56 225 ASN A N 1
ATOM 1820 C CA . ASN A 1 225 ? -18.820 -6.651 40.056 1.00 84.56 225 ASN A CA 1
ATOM 1821 C C . ASN A 1 225 ? -18.359 -7.957 39.401 1.00 84.56 225 ASN A C 1
ATOM 1823 O O . ASN A 1 225 ? -17.725 -8.806 40.033 1.00 84.56 225 ASN A O 1
ATOM 1827 N N . VAL A 1 226 ? -18.663 -8.083 38.117 1.00 88.75 226 VAL A N 1
ATOM 1828 C CA . VAL A 1 226 ? -18.234 -9.178 37.255 1.00 88.75 226 VAL A CA 1
ATOM 1829 C C . VAL A 1 226 ? -17.142 -8.644 36.340 1.00 88.75 226 VAL A C 1
ATOM 1831 O O . VAL A 1 226 ? -17.379 -7.719 35.566 1.00 88.75 226 VAL A O 1
ATOM 1834 N N . SER A 1 227 ? -15.945 -9.209 36.439 1.00 90.19 227 SER A N 1
ATOM 1835 C CA . SER A 1 227 ? -14.797 -8.869 35.605 1.00 90.19 227 SER A CA 1
ATOM 1836 C C . SER A 1 227 ? -14.583 -9.955 34.555 1.00 90.19 227 SER A C 1
ATOM 1838 O O . SER A 1 227 ? -14.341 -11.118 34.882 1.00 90.19 227 SER A O 1
ATOM 1840 N N . LEU A 1 228 ? -14.669 -9.567 33.286 1.00 92.94 228 LEU A N 1
ATOM 1841 C CA . LEU A 1 228 ? -14.288 -10.387 32.143 1.00 92.94 228 LEU A CA 1
ATOM 1842 C C . LEU A 1 228 ? -12.861 -10.013 31.751 1.00 92.94 228 LEU A C 1
ATOM 1844 O O . LEU A 1 228 ? -12.627 -8.916 31.246 1.00 92.94 228 LEU A O 1
ATOM 1848 N N . GLY A 1 229 ? -11.902 -10.895 32.016 1.00 93.25 229 GLY A N 1
ATOM 1849 C CA . GLY A 1 229 ? -10.514 -10.709 31.603 1.00 93.25 229 GLY A CA 1
ATOM 1850 C C . GLY A 1 229 ? -10.285 -11.272 30.205 1.00 93.25 229 GLY A C 1
ATOM 1851 O O . GLY A 1 229 ? -10.758 -12.360 29.897 1.00 93.25 229 GLY A O 1
ATOM 1852 N N . PHE A 1 230 ? -9.548 -10.557 29.362 1.00 94.81 230 PHE A N 1
ATOM 1853 C CA . PHE A 1 230 ? -9.167 -10.993 28.021 1.00 94.81 230 PHE A CA 1
ATOM 1854 C C . PHE A 1 230 ? -7.649 -10.983 27.912 1.00 94.81 230 PHE A C 1
ATOM 1856 O O . PHE A 1 230 ? -7.032 -9.918 27.941 1.00 94.81 230 PHE A O 1
ATOM 1863 N N . TYR A 1 231 ? -7.051 -12.162 27.759 1.00 92.94 231 TYR A N 1
ATOM 1864 C CA . TYR A 1 231 ? -5.603 -12.335 27.745 1.00 92.94 231 TYR A CA 1
ATOM 1865 C C . TYR A 1 231 ? -5.126 -12.914 26.412 1.00 92.94 231 TYR A C 1
ATOM 1867 O O . TYR A 1 231 ? -5.713 -13.875 25.913 1.00 92.94 231 TYR A O 1
ATOM 1875 N N . PRO A 1 232 ? -4.071 -12.352 25.805 1.00 91.31 232 PRO A N 1
ATOM 1876 C CA . PRO A 1 232 ? -3.516 -12.877 24.568 1.00 91.31 232 PRO A CA 1
ATOM 1877 C C . PRO A 1 232 ? -2.861 -14.240 24.808 1.00 91.31 232 PRO A C 1
ATOM 1879 O O . PRO A 1 232 ? -2.079 -14.411 25.740 1.00 91.31 232 PRO A O 1
ATOM 1882 N N . THR A 1 233 ? -3.108 -15.211 23.929 1.00 90.44 233 THR A N 1
ATOM 1883 C CA . THR A 1 233 ? -2.382 -16.498 23.958 1.00 90.44 233 THR A CA 1
ATOM 1884 C C . THR A 1 233 ? -1.041 -16.419 23.215 1.00 90.44 233 THR A C 1
ATOM 1886 O O . THR A 1 233 ? -0.161 -17.267 23.391 1.00 90.44 233 THR A O 1
ATOM 1889 N N . LEU A 1 234 ? -0.862 -15.375 22.397 1.00 84.75 234 LEU A N 1
ATOM 1890 C CA . LEU A 1 234 ? 0.336 -15.100 21.610 1.00 84.75 234 LEU A CA 1
ATOM 1891 C C . LEU A 1 234 ? 1.284 -14.138 22.343 1.00 84.75 234 LEU A C 1
ATOM 1893 O O . LEU A 1 234 ? 0.893 -13.052 22.762 1.00 84.75 234 LEU A O 1
ATOM 1897 N N . LEU A 1 235 ? 2.565 -14.505 22.432 1.00 82.50 235 LEU A N 1
ATOM 1898 C CA . LEU A 1 235 ? 3.611 -13.652 23.013 1.00 82.50 235 LEU A CA 1
ATOM 1899 C C . LEU A 1 235 ? 3.802 -12.351 22.216 1.00 82.50 235 LEU A C 1
ATOM 1901 O O . LEU A 1 235 ? 3.908 -12.382 20.988 1.00 82.50 235 LEU A O 1
ATOM 1905 N N . GLY A 1 236 ? 3.918 -11.226 22.930 1.00 75.06 236 GLY A N 1
ATOM 1906 C CA . GLY A 1 236 ? 4.138 -9.894 22.350 1.00 75.06 236 GLY A CA 1
ATOM 1907 C C . GLY A 1 236 ? 2.909 -9.279 21.671 1.00 75.06 236 GLY A C 1
ATOM 1908 O O . GLY A 1 236 ? 3.045 -8.283 20.959 1.00 75.06 236 GLY A O 1
ATOM 1909 N N . VAL A 1 237 ? 1.737 -9.894 21.852 1.00 84.12 237 VAL A N 1
ATOM 1910 C CA . VAL A 1 237 ? 0.434 -9.291 21.564 1.00 84.12 237 VAL A CA 1
ATOM 1911 C C . VAL A 1 237 ? -0.104 -8.714 22.862 1.00 84.12 237 VAL A C 1
ATOM 1913 O O . VAL A 1 237 ? 0.033 -9.347 23.904 1.00 84.12 237 VAL A O 1
ATOM 1916 N N . SER A 1 238 ? -0.746 -7.559 22.765 1.00 86.62 238 SER A N 1
ATOM 1917 C CA . SER A 1 238 ? -1.553 -6.960 23.816 1.00 86.62 238 SER A CA 1
ATOM 1918 C C . SER A 1 238 ? -2.975 -6.757 23.337 1.00 86.62 238 SER A C 1
ATOM 1920 O O . SER A 1 238 ? -3.219 -6.516 22.149 1.00 86.62 238 SER A O 1
ATOM 1922 N N . LEU A 1 239 ? -3.922 -6.894 24.256 1.00 90.19 239 LEU A N 1
ATOM 1923 C CA . LEU A 1 239 ? -5.342 -6.757 23.978 1.00 90.19 239 LEU A CA 1
ATOM 1924 C C . LEU A 1 239 ? -5.882 -5.459 24.564 1.00 90.19 239 LEU A C 1
ATOM 1926 O O . LEU A 1 239 ? -5.357 -4.918 25.530 1.00 90.19 239 LEU A O 1
ATOM 1930 N N . LYS A 1 240 ? -6.941 -4.947 23.945 1.00 90.38 240 LYS A N 1
ATOM 1931 C CA . LYS A 1 240 ? -7.713 -3.821 24.456 1.00 90.38 240 LYS A CA 1
ATOM 1932 C C . LYS A 1 240 ? -9.191 -4.066 24.217 1.00 90.38 240 LYS A C 1
ATOM 1934 O O . LYS A 1 240 ? -9.585 -4.388 23.093 1.00 90.38 240 LYS A O 1
ATOM 1939 N N . VAL A 1 241 ? -9.999 -3.880 25.250 1.00 91.12 241 VAL A N 1
ATOM 1940 C CA . VAL A 1 241 ? -11.454 -3.924 25.145 1.00 91.12 241 VAL A CA 1
ATOM 1941 C C . VAL A 1 241 ? -11.959 -2.554 24.692 1.00 91.12 241 VAL A C 1
ATOM 1943 O O . VAL A 1 241 ? -11.611 -1.516 25.253 1.00 91.12 241 VAL A O 1
ATOM 1946 N N . GLU A 1 242 ? -12.781 -2.544 23.649 1.00 89.56 242 GLU A N 1
ATOM 1947 C CA . GLU A 1 242 ? -13.450 -1.352 23.126 1.00 89.56 242 GLU A CA 1
ATOM 1948 C C . GLU A 1 242 ? -14.969 -1.525 23.255 1.00 89.56 242 GLU A C 1
ATOM 1950 O O . GLU A 1 242 ? -15.522 -2.481 22.718 1.00 89.56 242 GLU A O 1
ATOM 1955 N N . GLU A 1 243 ? -15.667 -0.609 23.931 1.00 88.06 243 GLU A N 1
ATOM 1956 C CA . GLU A 1 243 ? -17.136 -0.568 23.902 1.00 88.06 243 GLU A CA 1
ATOM 1957 C C . GLU A 1 243 ? -17.610 -0.080 22.524 1.00 88.06 243 GLU A C 1
ATOM 1959 O O . GLU A 1 243 ? -17.199 0.981 22.051 1.00 88.06 243 GLU A O 1
ATOM 1964 N N . THR A 1 244 ? -18.471 -0.853 21.860 1.00 85.00 244 THR A N 1
ATOM 1965 C CA . THR A 1 244 ? -18.927 -0.571 20.483 1.00 85.00 244 THR A CA 1
ATOM 1966 C C . THR A 1 244 ? -20.437 -0.376 20.354 1.00 85.00 244 THR A C 1
ATOM 1968 O O . THR A 1 244 ? -20.913 0.079 19.312 1.00 85.00 244 THR A O 1
ATOM 1971 N N . GLY A 1 245 ? -21.192 -0.653 21.417 1.00 81.06 245 GLY A N 1
ATOM 1972 C CA . GLY A 1 245 ? -22.634 -0.444 21.507 1.00 81.06 245 GLY A CA 1
ATOM 1973 C C . GLY A 1 245 ? -23.116 -0.546 22.951 1.00 81.06 245 GLY A C 1
ATOM 1974 O O . GLY A 1 245 ? -22.307 -0.684 23.861 1.00 81.06 245 GLY A O 1
ATOM 1975 N N . GLU A 1 246 ? -24.434 -0.497 23.168 1.00 78.50 246 GLU A N 1
ATOM 1976 C CA . GLU A 1 246 ? -25.000 -0.543 24.528 1.00 78.50 246 GLU A CA 1
ATOM 1977 C C . GLU A 1 246 ? -24.641 -1.819 25.294 1.00 78.50 246 GLU A C 1
ATOM 1979 O O . GLU A 1 246 ? -24.344 -1.727 26.480 1.00 78.50 246 GLU A O 1
ATOM 1984 N N . ASN A 1 247 ? -24.622 -2.963 24.603 1.00 86.69 247 ASN A N 1
ATOM 1985 C CA . ASN A 1 247 ? -24.295 -4.281 25.154 1.00 86.69 247 ASN A CA 1
ATOM 1986 C C . ASN A 1 247 ? -23.284 -5.014 24.250 1.00 86.69 247 ASN A C 1
ATOM 1988 O O . ASN A 1 247 ? -23.355 -6.231 24.097 1.00 86.69 247 ASN A O 1
ATOM 1992 N N . SER A 1 248 ? -22.393 -4.277 23.576 1.00 91.31 248 SER A N 1
ATOM 1993 C CA . SER A 1 248 ? -21.391 -4.870 22.680 1.00 91.31 248 SER A CA 1
ATOM 1994 C C . SER A 1 248 ? -19.999 -4.335 22.973 1.00 91.31 248 SER A C 1
ATOM 1996 O O . SER A 1 248 ? -19.774 -3.119 22.978 1.00 91.31 248 SER A O 1
ATOM 1998 N N . ILE A 1 249 ? -19.055 -5.252 23.154 1.00 93.19 249 ILE A N 1
ATOM 1999 C CA . ILE A 1 249 ? -17.626 -4.968 23.255 1.00 93.19 249 ILE A CA 1
ATOM 2000 C C . ILE A 1 249 ? -16.877 -5.638 22.109 1.00 93.19 249 ILE A C 1
ATOM 2002 O O . ILE A 1 249 ? -17.275 -6.682 21.602 1.00 93.19 249 ILE A O 1
ATOM 2006 N N . ARG A 1 250 ? -15.754 -5.052 21.708 1.00 94.38 250 ARG A N 1
ATOM 2007 C CA . ARG A 1 250 ? -14.873 -5.577 20.669 1.00 94.38 250 ARG A CA 1
ATOM 2008 C C . ARG A 1 250 ? -13.469 -5.723 21.212 1.00 94.38 250 ARG A C 1
ATOM 2010 O O . ARG A 1 250 ? -12.929 -4.792 21.808 1.00 94.38 250 ARG A O 1
ATOM 2017 N N . ILE A 1 251 ? -12.863 -6.879 20.964 1.00 93.88 251 ILE A N 1
ATOM 2018 C CA . ILE A 1 251 ? -11.505 -7.158 21.426 1.00 93.88 251 ILE A CA 1
ATOM 2019 C C . ILE A 1 251 ? -10.527 -6.762 20.328 1.00 93.88 251 ILE A C 1
ATOM 2021 O O . ILE A 1 251 ? -10.537 -7.308 19.224 1.00 93.88 251 ILE A O 1
ATOM 2025 N N . ARG A 1 252 ? -9.689 -5.773 20.616 1.00 89.75 252 ARG A N 1
ATOM 2026 C CA . ARG A 1 252 ? -8.647 -5.268 19.722 1.00 89.75 252 ARG A CA 1
ATOM 2027 C C . ARG A 1 252 ? -7.308 -5.861 20.132 1.00 89.75 252 ARG A C 1
ATOM 2029 O O . ARG A 1 252 ? -7.056 -6.009 21.319 1.00 89.75 252 ARG A O 1
ATOM 2036 N N . GLN A 1 253 ? -6.444 -6.150 19.168 1.00 87.62 253 GLN A N 1
ATOM 2037 C CA . GLN A 1 253 ? -5.078 -6.606 19.407 1.00 87.62 253 GLN A CA 1
ATOM 2038 C C . GLN A 1 253 ? -4.069 -5.594 18.860 1.00 87.62 253 GLN A C 1
ATOM 2040 O O . GLN A 1 253 ? -4.287 -5.000 17.803 1.00 87.62 253 GLN A O 1
ATOM 2045 N N . TYR A 1 254 ? -2.939 -5.435 19.534 1.00 81.69 254 TYR A N 1
ATOM 2046 C CA . TYR A 1 254 ? -1.794 -4.673 19.045 1.00 81.69 254 TYR A CA 1
ATOM 2047 C C . TYR A 1 254 ? -0.490 -5.358 19.438 1.00 81.69 254 TYR A C 1
ATOM 2049 O O . TYR A 1 254 ? -0.470 -6.219 20.309 1.00 81.69 254 TYR A O 1
ATOM 2057 N N . TYR A 1 255 ? 0.590 -5.013 18.746 1.00 75.94 255 TYR A N 1
ATOM 2058 C CA . TYR A 1 255 ? 1.917 -5.555 19.016 1.00 75.94 255 TYR A CA 1
ATOM 2059 C C . TYR A 1 255 ? 2.755 -4.470 19.681 1.00 75.94 255 TYR A C 1
ATOM 2061 O O . TYR A 1 255 ? 3.027 -3.447 19.055 1.00 75.94 255 TYR A O 1
ATOM 2069 N N . ASP A 1 256 ? 3.166 -4.691 20.922 1.00 66.88 256 ASP A N 1
ATOM 2070 C CA . ASP A 1 256 ? 4.059 -3.799 21.670 1.00 66.88 256 ASP A CA 1
ATOM 2071 C C . ASP A 1 256 ? 5.441 -4.419 21.928 1.00 66.88 256 ASP A C 1
ATOM 2073 O O . ASP A 1 256 ? 6.381 -3.697 22.243 1.00 66.88 256 ASP A O 1
ATOM 2077 N N . GLY A 1 257 ? 5.613 -5.726 21.688 1.00 55.94 257 GLY A N 1
ATOM 2078 C CA . GLY A 1 257 ? 6.919 -6.395 21.724 1.00 55.94 257 GLY A CA 1
ATOM 2079 C C . GLY A 1 257 ? 7.544 -6.514 23.120 1.00 55.94 257 GLY A C 1
ATOM 2080 O O . GLY A 1 257 ? 8.691 -6.953 23.226 1.00 55.94 257 GLY A O 1
ATOM 2081 N N . GLU A 1 258 ? 6.802 -6.164 24.171 1.00 54.00 258 GLU A N 1
ATOM 2082 C CA . GLU A 1 258 ? 7.214 -6.190 25.577 1.00 54.00 258 GLU A CA 1
ATOM 2083 C C . GLU A 1 258 ? 6.165 -6.960 26.416 1.00 54.00 258 GLU A C 1
ATOM 2085 O O . GLU A 1 258 ? 4.998 -7.018 26.042 1.00 54.00 258 GLU A O 1
ATOM 2090 N N . GLY A 1 259 ? 6.575 -7.581 27.533 1.00 52.75 259 GLY A N 1
ATOM 2091 C CA . GLY A 1 259 ? 5.662 -8.203 28.515 1.00 52.75 259 GLY A CA 1
ATOM 2092 C C . GLY A 1 259 ? 5.394 -9.714 28.373 1.00 52.75 259 GLY A C 1
ATOM 2093 O O . GLY A 1 259 ? 5.558 -10.316 27.308 1.00 52.75 259 GLY A O 1
ATOM 2094 N N . GLU A 1 260 ? 5.016 -10.352 29.489 1.00 57.31 260 GLU A N 1
ATOM 2095 C CA . GLU A 1 260 ? 4.434 -11.705 29.504 1.00 57.31 260 GLU A CA 1
ATOM 2096 C C . GLU A 1 260 ? 2.933 -11.633 29.160 1.00 57.31 260 GLU A C 1
ATOM 2098 O O . GLU A 1 260 ? 2.272 -10.639 29.442 1.00 57.31 260 GLU A O 1
ATOM 2103 N N . THR A 1 261 ? 2.358 -12.699 28.591 1.00 59.00 261 THR A N 1
ATOM 2104 C CA . THR A 1 261 ? 0.968 -12.724 28.080 1.00 59.00 261 THR A CA 1
ATOM 2105 C C . THR A 1 261 ? -0.104 -12.299 29.094 1.00 59.00 261 THR A C 1
ATOM 2107 O O . THR A 1 261 ? -1.153 -11.808 28.697 1.00 59.00 261 THR A O 1
ATOM 2110 N N . ILE A 1 262 ? 0.142 -12.455 30.399 1.00 59.28 262 ILE A N 1
ATOM 2111 C CA . ILE A 1 262 ? -0.809 -12.079 31.461 1.00 59.28 262 ILE A CA 1
ATOM 2112 C C . ILE A 1 262 ? -0.808 -10.562 31.718 1.00 59.28 262 ILE A C 1
ATOM 2114 O O . ILE A 1 262 ? -1.846 -9.998 32.055 1.00 59.28 262 ILE A O 1
ATOM 2118 N N . GLU A 1 263 ? 0.331 -9.886 31.542 1.00 68.00 263 GLU A N 1
ATOM 2119 C CA . GLU A 1 263 ? 0.446 -8.428 31.731 1.00 68.00 263 GLU A CA 1
ATOM 2120 C C . GLU A 1 263 ? -0.141 -7.642 30.548 1.00 68.00 263 GLU A C 1
ATOM 2122 O O . GLU A 1 263 ? -0.455 -6.462 30.676 1.00 68.00 263 GLU A O 1
ATOM 2127 N N . ASN A 1 264 ? -0.350 -8.333 29.428 1.00 80.44 264 ASN A N 1
ATOM 2128 C CA . ASN A 1 264 ? -0.769 -7.781 28.145 1.00 80.44 264 ASN A CA 1
ATOM 2129 C C . ASN A 1 264 ? -2.277 -7.972 27.865 1.00 80.44 264 ASN A C 1
ATOM 2131 O O . ASN A 1 264 ? -2.748 -7.778 26.742 1.00 80.44 264 ASN A O 1
ATOM 2135 N N . GLY A 1 265 ? -3.040 -8.398 28.874 1.00 84.38 265 GLY A N 1
ATOM 2136 C CA . GLY A 1 265 ? -4.495 -8.498 28.807 1.00 84.38 265 GLY A CA 1
ATOM 2137 C C . GLY A 1 265 ? -5.210 -7.199 29.177 1.00 84.38 265 GLY A C 1
ATOM 2138 O O . GLY A 1 265 ? -4.630 -6.296 29.777 1.00 84.38 265 GLY A O 1
ATOM 2139 N N . ASP A 1 266 ? -6.498 -7.135 28.861 1.00 91.06 266 ASP A N 1
ATOM 2140 C CA . ASP A 1 266 ? -7.395 -6.057 29.288 1.00 91.06 266 ASP A CA 1
ATOM 2141 C C . ASP A 1 266 ? -8.676 -6.659 29.878 1.00 91.06 266 ASP A C 1
ATOM 2143 O O . ASP A 1 266 ? -8.974 -7.836 29.670 1.00 91.06 266 ASP A O 1
ATOM 2147 N N . SER A 1 267 ? -9.425 -5.880 30.653 1.00 91.50 267 SER A N 1
ATOM 2148 C CA . SER A 1 267 ? -10.601 -6.375 31.373 1.00 91.50 267 SER A CA 1
ATOM 2149 C C . SER A 1 267 ? -11.819 -5.491 31.170 1.00 91.50 267 SER A C 1
ATOM 2151 O O . SER A 1 267 ? -11.717 -4.267 31.108 1.00 91.50 267 SER A O 1
ATOM 2153 N N . TYR A 1 268 ? -12.985 -6.126 31.118 1.00 90.62 268 TYR A N 1
ATOM 2154 C CA . TYR A 1 268 ? -14.274 -5.460 31.073 1.00 90.62 268 TYR A CA 1
ATOM 2155 C C . TYR A 1 268 ? -15.051 -5.728 32.354 1.00 90.62 268 TYR A C 1
ATOM 2157 O O . TYR A 1 268 ? -15.320 -6.880 32.689 1.00 90.62 268 TYR A O 1
ATOM 2165 N N . ILE A 1 269 ? -15.410 -4.665 33.074 1.00 89.31 269 ILE A N 1
ATOM 2166 C CA . ILE A 1 269 ? -16.099 -4.779 34.359 1.00 89.31 269 ILE A CA 1
ATOM 2167 C C . ILE A 1 269 ? -17.564 -4.403 34.179 1.00 89.31 269 ILE A C 1
ATOM 2169 O O . ILE A 1 269 ? -17.898 -3.261 33.866 1.00 89.31 269 ILE A O 1
ATOM 2173 N N . LEU A 1 270 ? -18.436 -5.364 34.455 1.00 88.44 270 LEU A N 1
ATOM 2174 C CA . LEU A 1 270 ? -19.869 -5.174 34.579 1.00 88.44 270 LEU A CA 1
ATOM 2175 C C . LEU A 1 270 ? -20.221 -5.013 36.055 1.00 88.44 270 LEU A C 1
ATOM 2177 O O . LEU A 1 270 ? -19.930 -5.884 36.875 1.00 88.44 270 LEU A O 1
ATOM 2181 N N . ARG A 1 271 ? -20.878 -3.908 36.401 1.00 88.69 271 ARG A N 1
ATOM 2182 C CA . ARG A 1 271 ? -21.378 -3.694 37.757 1.00 88.69 271 ARG A CA 1
ATOM 2183 C C . ARG A 1 271 ? -22.872 -3.954 37.799 1.00 88.69 271 ARG A C 1
ATOM 2185 O O . ARG A 1 271 ? -23.652 -3.139 37.312 1.00 88.69 271 ARG A O 1
ATOM 2192 N N . PHE A 1 272 ? -23.269 -5.042 38.436 1.00 86.75 272 PHE A N 1
ATOM 2193 C CA . PHE A 1 272 ? -24.674 -5.312 38.691 1.00 86.75 272 PHE A CA 1
ATOM 2194 C C . PHE A 1 272 ? -25.120 -4.615 39.978 1.00 86.75 272 PHE A C 1
ATOM 2196 O O . PHE A 1 272 ? -24.428 -4.649 40.995 1.00 86.75 272 PHE A O 1
ATOM 2203 N N . VAL A 1 273 ? -26.266 -3.941 39.915 1.00 86.12 273 VAL A N 1
ATOM 2204 C CA . VAL A 1 273 ? -26.953 -3.372 41.084 1.00 86.12 273 VAL A CA 1
ATOM 2205 C C . VAL A 1 273 ? -27.908 -4.411 41.677 1.00 86.12 273 VAL A C 1
ATOM 2207 O O . VAL A 1 273 ? -28.020 -4.507 42.896 1.00 86.12 273 VAL A O 1
ATOM 2210 N N . ASP A 1 274 ? -28.557 -5.187 40.808 1.00 83.94 274 ASP A N 1
ATOM 2211 C CA . ASP A 1 274 ? -29.396 -6.351 41.102 1.00 83.94 274 ASP A CA 1
ATOM 2212 C C . ASP A 1 274 ? -29.483 -7.260 39.852 1.00 83.94 274 ASP A C 1
ATOM 2214 O O . ASP A 1 274 ? -28.840 -6.979 38.837 1.00 83.94 274 ASP A O 1
ATOM 2218 N N . GLU A 1 275 ? -30.286 -8.332 39.910 1.00 79.81 275 GLU A N 1
ATOM 2219 C CA . GLU A 1 275 ? -30.476 -9.321 38.826 1.00 79.81 275 GLU A CA 1
ATOM 2220 C C . GLU A 1 275 ? -30.889 -8.712 37.481 1.00 79.81 275 GLU A C 1
ATOM 2222 O O . GLU A 1 275 ? -30.642 -9.293 36.424 1.00 79.81 275 GLU A O 1
ATOM 2227 N N . HIS A 1 276 ? -31.530 -7.548 37.507 1.00 84.94 276 HIS A N 1
ATOM 2228 C CA . HIS A 1 276 ? -32.110 -6.923 36.328 1.00 84.94 276 HIS A CA 1
ATOM 2229 C C . HIS A 1 276 ? -31.545 -5.531 36.076 1.00 84.94 276 HIS A C 1
ATOM 2231 O O . HIS A 1 276 ? -32.084 -4.825 35.235 1.00 84.94 276 HIS A O 1
ATOM 2237 N N . THR A 1 277 ? -30.481 -5.116 36.768 1.00 87.44 277 THR A N 1
ATOM 2238 C CA . THR A 1 277 ? -29.996 -3.738 36.675 1.00 87.44 277 THR A CA 1
ATOM 2239 C C . THR A 1 277 ? -28.481 -3.681 36.610 1.00 87.44 277 THR A C 1
ATOM 2241 O O . THR A 1 277 ? -27.785 -4.095 37.538 1.00 87.44 277 THR A O 1
ATOM 2244 N N . LEU A 1 278 ? -27.963 -3.074 35.541 1.00 87.25 278 LEU A N 1
ATOM 2245 C CA . LEU A 1 278 ? -26.535 -2.843 35.342 1.00 87.25 278 LEU A CA 1
ATOM 2246 C C . LEU A 1 278 ? -26.200 -1.359 35.500 1.00 87.25 278 LEU A C 1
ATOM 2248 O O . LEU A 1 278 ? -26.890 -0.499 34.956 1.00 87.25 278 LEU A O 1
ATOM 2252 N N . GLN A 1 279 ? -25.132 -1.047 36.231 1.00 85.69 279 GLN A N 1
ATOM 2253 C CA . GLN A 1 279 ? -24.575 0.298 36.327 1.00 85.69 279 GLN A CA 1
ATOM 2254 C C . GLN A 1 279 ? -23.447 0.469 35.305 1.00 85.69 279 GLN A C 1
ATOM 2256 O O . GLN A 1 279 ? -22.413 -0.193 35.387 1.00 85.69 279 GLN A O 1
ATOM 2261 N N . ARG A 1 280 ? -23.638 1.400 34.369 1.00 77.94 280 ARG A N 1
ATOM 2262 C CA . ARG A 1 280 ? -22.642 1.785 33.366 1.00 77.94 280 ARG A CA 1
ATOM 2263 C C . ARG A 1 280 ? -21.497 2.592 33.977 1.00 77.94 280 ARG A C 1
ATOM 2265 O O . ARG A 1 280 ? -21.602 3.160 35.067 1.00 77.94 280 ARG A O 1
ATOM 2272 N N . THR A 1 281 ? -20.412 2.699 33.220 1.00 70.94 281 THR A N 1
ATOM 2273 C CA . THR A 1 281 ? -19.220 3.504 33.534 1.00 70.94 281 THR A CA 1
ATOM 2274 C C . THR A 1 281 ? -19.516 4.998 33.702 1.00 70.94 281 THR A C 1
ATOM 2276 O O . THR A 1 281 ? -18.841 5.667 34.483 1.00 70.94 281 THR A O 1
ATOM 2279 N N . ASP A 1 282 ? -20.554 5.525 33.046 1.00 74.69 282 ASP A N 1
ATOM 2280 C CA . ASP A 1 282 ? -21.043 6.903 33.221 1.00 74.69 282 ASP A CA 1
ATOM 2281 C C . ASP A 1 282 ? -21.946 7.094 34.462 1.00 74.69 282 ASP A C 1
ATOM 2283 O O . ASP A 1 282 ? -22.399 8.204 34.751 1.00 74.69 282 ASP A O 1
ATOM 2287 N N . GLY A 1 283 ? -22.190 6.016 35.215 1.00 77.69 283 GLY A N 1
ATOM 2288 C CA . GLY A 1 283 ? -23.020 5.982 36.416 1.00 77.69 283 GLY A CA 1
ATOM 2289 C C . GLY A 1 283 ? -24.514 5.774 36.160 1.00 77.69 283 GLY A C 1
ATOM 2290 O O . GLY A 1 283 ? -25.268 5.659 37.132 1.00 77.69 283 GLY A O 1
ATOM 2291 N N . THR A 1 284 ? -24.956 5.708 34.900 1.00 83.31 284 THR A N 1
ATOM 2292 C CA . THR A 1 284 ? -26.355 5.413 34.560 1.00 83.31 284 THR A CA 1
ATOM 2293 C C . THR A 1 284 ? -26.706 3.958 34.864 1.00 83.31 284 THR A C 1
ATOM 2295 O O . THR A 1 284 ? -25.846 3.081 34.848 1.00 83.31 284 THR A O 1
ATOM 2298 N N . GLN A 1 285 ? -27.974 3.706 35.191 1.00 87.94 285 GLN A N 1
ATOM 2299 C CA . GLN A 1 285 ? -28.497 2.360 35.417 1.00 87.94 285 GLN A CA 1
ATOM 2300 C C . GLN A 1 285 ? -29.382 1.952 34.243 1.00 87.94 285 GLN A C 1
ATOM 2302 O O . GLN A 1 285 ? -30.183 2.759 33.767 1.00 87.94 285 GLN A O 1
ATOM 2307 N N . VAL A 1 286 ? -29.225 0.712 33.793 1.00 86.56 286 VAL A N 1
ATOM 2308 C CA . VAL A 1 286 ? -29.970 0.130 32.676 1.00 86.56 286 VAL A CA 1
ATOM 2309 C C . VAL A 1 286 ? -30.677 -1.123 33.165 1.00 86.56 286 VAL A C 1
ATOM 2311 O O . VAL A 1 286 ? -30.036 -1.990 33.757 1.00 86.56 286 VAL A O 1
ATOM 2314 N N . GLU A 1 287 ? -31.985 -1.196 32.919 1.00 87.38 287 GLU A N 1
ATOM 2315 C CA . GLU A 1 287 ? -32.769 -2.407 33.162 1.00 87.38 287 GLU A CA 1
ATOM 2316 C C . GLU A 1 287 ? -32.476 -3.447 32.075 1.00 87.38 287 GLU A C 1
ATOM 2318 O O . GLU A 1 287 ? -32.518 -3.135 30.884 1.00 87.38 287 GLU A O 1
ATOM 2323 N N . LEU A 1 288 ? -32.193 -4.673 32.501 1.00 85.19 288 LEU A N 1
ATOM 2324 C CA . LEU A 1 288 ? -31.886 -5.825 31.667 1.00 85.19 288 LEU A CA 1
ATOM 2325 C C . LEU A 1 288 ? -33.144 -6.674 31.463 1.00 85.19 288 LEU A C 1
ATOM 2327 O O . LEU A 1 288 ? -33.809 -7.088 32.417 1.00 85.19 288 LEU A O 1
ATOM 2331 N N . GLY A 1 289 ? -33.456 -6.967 30.206 1.00 82.69 289 GLY A N 1
ATOM 2332 C CA . GLY A 1 289 ? -34.440 -7.969 29.817 1.00 82.69 289 GLY A CA 1
ATOM 2333 C C . GLY A 1 289 ? -33.924 -9.401 29.994 1.00 82.69 289 GLY A C 1
ATOM 2334 O O . GLY A 1 289 ? -32.725 -9.655 30.044 1.00 82.69 289 GLY A O 1
ATOM 2335 N N . GLN A 1 290 ? -34.843 -10.372 30.030 1.00 77.12 290 GLN A N 1
ATOM 2336 C CA . GLN A 1 290 ? -34.497 -11.802 30.139 1.00 77.12 290 GLN A CA 1
ATOM 2337 C C . GLN A 1 290 ? -33.660 -12.331 28.965 1.00 77.12 290 GLN A C 1
ATOM 2339 O O . GLN A 1 290 ? -32.923 -13.297 29.138 1.00 77.12 290 GLN A O 1
ATOM 2344 N N . ASP A 1 291 ? -33.778 -11.707 27.793 1.00 85.06 291 ASP A N 1
ATOM 2345 C CA . ASP A 1 291 ? -33.065 -12.098 26.575 1.00 85.06 291 ASP A CA 1
ATOM 2346 C C . ASP A 1 291 ? -31.844 -11.200 26.298 1.00 85.06 291 ASP A C 1
ATOM 2348 O O . ASP A 1 291 ? -31.226 -11.314 25.235 1.00 85.06 291 ASP A O 1
ATOM 2352 N N . ASP A 1 292 ? -31.498 -10.295 27.222 1.00 89.69 292 ASP A N 1
ATOM 2353 C CA . ASP A 1 292 ? -30.365 -9.397 27.035 1.00 89.69 292 ASP A CA 1
ATOM 2354 C C . ASP A 1 292 ? -29.045 -10.151 27.215 1.00 89.69 292 ASP A C 1
ATOM 2356 O O . ASP A 1 292 ? -28.816 -10.897 28.175 1.00 89.69 292 ASP A O 1
ATOM 2360 N N . VAL A 1 293 ? -28.147 -9.926 26.262 1.00 92.50 293 VAL A N 1
ATOM 2361 C CA . VAL A 1 293 ? -26.837 -10.567 26.180 1.00 92.50 293 VAL A CA 1
ATOM 2362 C C . VAL A 1 293 ? -25.757 -9.506 26.032 1.00 92.50 293 VAL A C 1
ATOM 2364 O O . VAL A 1 293 ? -25.974 -8.486 25.375 1.00 92.50 293 VAL A O 1
ATOM 2367 N N . LEU A 1 294 ? -24.580 -9.782 26.586 1.00 92.81 294 LEU A N 1
ATOM 2368 C CA . LEU A 1 294 ? -23.346 -9.123 26.193 1.00 92.81 294 LEU A CA 1
ATOM 2369 C C . LEU A 1 294 ? -22.841 -9.770 24.899 1.00 92.81 294 LEU A C 1
ATOM 2371 O O . LEU A 1 294 ? -22.590 -10.976 24.856 1.00 92.81 294 LEU A O 1
ATOM 2375 N N . GLU A 1 295 ? -22.675 -8.970 23.853 1.00 95.81 295 GLU A N 1
ATOM 2376 C CA . GLU A 1 295 ? -22.025 -9.381 22.612 1.00 95.81 295 GLU A CA 1
ATOM 2377 C C . GLU A 1 295 ? -20.525 -9.056 22.675 1.00 95.81 295 GLU A C 1
ATOM 2379 O O . GLU A 1 295 ? -20.128 -7.930 22.965 1.00 95.81 295 GLU A O 1
ATOM 2384 N N . ILE A 1 296 ? -19.680 -10.050 22.408 1.00 95.88 296 ILE A N 1
ATOM 2385 C CA . ILE A 1 296 ? -18.224 -9.916 22.348 1.00 95.88 296 ILE A CA 1
ATOM 2386 C C . ILE A 1 296 ? -17.792 -10.171 20.906 1.00 95.88 296 ILE A C 1
ATOM 2388 O O . ILE A 1 296 ? -17.899 -11.283 20.381 1.00 95.88 296 ILE A O 1
ATOM 2392 N N . GLU A 1 297 ? -17.324 -9.122 20.244 1.00 95.88 297 GLU A N 1
ATOM 2393 C CA . GLU A 1 297 ? -16.913 -9.145 18.849 1.00 95.88 297 GLU A CA 1
ATOM 2394 C C . GLU A 1 297 ? -15.431 -9.505 18.705 1.00 95.88 297 GLU A C 1
ATOM 2396 O O . GLU A 1 297 ? -14.534 -8.751 19.104 1.00 95.88 297 GLU A O 1
ATOM 2401 N N . TYR A 1 298 ? -15.193 -10.637 18.047 1.00 95.19 298 TYR A N 1
ATOM 2402 C CA . TYR A 1 298 ? -13.902 -11.057 17.519 1.00 95.19 298 TYR A CA 1
ATOM 2403 C C . TYR A 1 298 ? -13.898 -10.924 15.993 1.00 95.19 298 TYR A C 1
ATOM 2405 O O . TYR A 1 298 ? -14.921 -10.692 15.346 1.00 95.19 298 TYR A O 1
ATOM 2413 N N . LYS A 1 299 ? -12.726 -11.083 15.381 1.00 93.00 299 LYS A N 1
ATOM 2414 C CA . LYS A 1 299 ? -12.562 -10.983 13.927 1.00 93.00 299 LYS A CA 1
ATOM 2415 C C . LYS A 1 299 ? -13.317 -12.076 13.161 1.00 93.00 299 LYS A C 1
ATOM 2417 O O . LYS A 1 299 ? -13.760 -11.843 12.037 1.00 93.00 299 LYS A O 1
ATOM 2422 N N . ASP A 1 300 ? -13.414 -13.263 13.745 1.00 95.25 300 ASP A N 1
ATOM 2423 C CA . ASP A 1 300 ? -13.973 -14.480 13.156 1.00 95.25 300 ASP A CA 1
ATOM 2424 C C . ASP A 1 300 ? -15.401 -14.796 13.619 1.00 95.25 300 ASP A C 1
ATOM 2426 O O . ASP A 1 300 ? -16.129 -15.492 12.905 1.00 95.25 300 ASP A O 1
ATOM 2430 N N . LYS A 1 301 ? -15.818 -14.292 14.787 1.00 95.56 301 LYS A N 1
ATOM 2431 C CA . LYS A 1 301 ? -17.130 -14.582 15.381 1.00 95.56 301 LYS A CA 1
ATOM 2432 C C . LYS A 1 301 ? -17.609 -13.472 16.322 1.00 95.56 301 LYS A C 1
ATOM 2434 O O . LYS A 1 301 ? -16.816 -12.685 16.827 1.00 95.56 301 LYS A O 1
ATOM 2439 N N . THR A 1 302 ? -18.901 -13.499 16.637 1.00 96.56 302 THR A N 1
ATOM 2440 C CA . THR A 1 302 ? -19.479 -12.778 17.781 1.00 96.56 302 THR A CA 1
ATOM 2441 C C . THR A 1 302 ? -19.910 -13.805 18.821 1.00 96.56 302 THR A C 1
ATOM 2443 O O . THR A 1 302 ? -20.726 -14.680 18.521 1.00 96.56 302 THR A O 1
ATOM 2446 N N . GLU A 1 303 ? -19.348 -13.723 20.022 1.00 95.38 303 GLU A N 1
ATOM 2447 C CA . GLU A 1 303 ? -19.759 -14.526 21.174 1.00 95.38 303 GLU A CA 1
ATOM 2448 C C . GLU A 1 303 ? -20.858 -13.787 21.942 1.00 95.38 303 GLU A C 1
ATOM 2450 O O . GLU A 1 303 ? -20.819 -12.565 22.039 1.00 95.38 303 GLU A O 1
ATOM 2455 N N . LYS A 1 304 ? -21.875 -14.499 22.431 1.00 95.06 304 LYS A N 1
ATOM 2456 C CA . LYS A 1 304 ? -23.004 -13.897 23.151 1.00 95.06 304 LYS A CA 1
ATOM 2457 C C . LYS A 1 304 ? -23.119 -14.545 24.516 1.00 95.06 304 LYS A C 1
ATOM 2459 O O . LYS A 1 304 ? -23.320 -15.756 24.577 1.00 95.06 304 LYS A O 1
ATOM 2464 N N . ILE A 1 305 ? -23.017 -13.745 25.569 1.00 92.44 305 ILE A N 1
ATOM 2465 C CA . ILE A 1 305 ? -23.134 -14.209 26.950 1.00 92.44 305 ILE A CA 1
ATOM 2466 C C . ILE A 1 305 ? -24.389 -13.581 27.563 1.00 92.44 305 ILE A C 1
ATOM 2468 O O . ILE A 1 305 ? -24.445 -12.357 27.683 1.00 92.44 305 ILE A O 1
ATOM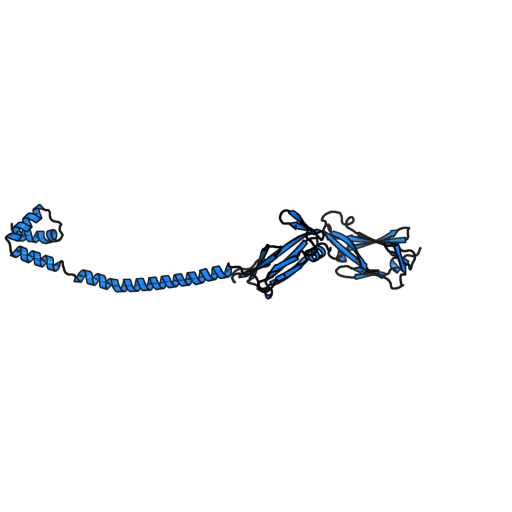 2472 N N . PRO A 1 306 ? -25.412 -14.368 27.931 1.00 91.38 306 PRO A N 1
ATOM 2473 C CA . PRO A 1 306 ? -26.578 -13.847 28.636 1.00 91.38 306 PRO A CA 1
ATOM 2474 C C . PRO A 1 306 ? -26.183 -13.168 29.945 1.00 91.38 306 PRO A C 1
ATOM 2476 O O . PRO A 1 306 ? -25.435 -13.739 30.738 1.00 91.38 306 PRO A O 1
ATOM 2479 N N . TYR A 1 307 ? -26.728 -11.980 30.223 1.00 88.62 307 TYR A N 1
ATOM 2480 C CA . TYR A 1 307 ? -26.450 -11.309 31.499 1.00 88.62 307 TYR A CA 1
ATOM 2481 C C . TYR A 1 307 ? -26.930 -12.132 32.701 1.00 88.62 307 TYR A C 1
ATOM 2483 O O . TYR A 1 307 ? -26.306 -12.095 33.758 1.00 88.62 307 TYR A O 1
ATOM 2491 N N . ALA A 1 308 ? -27.973 -12.943 32.515 1.00 83.94 308 ALA A N 1
ATOM 2492 C CA . ALA A 1 308 ? -28.452 -13.893 33.514 1.00 83.94 308 ALA A CA 1
ATOM 2493 C C . ALA A 1 308 ? -27.433 -14.996 33.866 1.00 83.94 308 ALA A C 1
ATOM 2495 O O . ALA A 1 308 ? -27.523 -15.560 34.947 1.00 83.94 308 ALA A O 1
ATOM 2496 N N . GLU A 1 309 ? -26.475 -15.316 32.986 1.00 85.56 309 GLU A N 1
ATOM 2497 C CA . GLU A 1 309 ? -25.378 -16.252 33.299 1.00 85.56 309 GLU A CA 1
ATOM 2498 C C . GLU A 1 309 ? -24.232 -15.567 34.056 1.00 85.56 309 GLU A C 1
ATOM 2500 O O . GLU A 1 309 ? -23.442 -16.229 34.726 1.00 85.56 309 GLU A O 1
ATOM 2505 N N . LEU A 1 310 ? -24.135 -14.239 33.946 1.00 83.81 310 LEU A N 1
ATOM 2506 C CA . LEU A 1 310 ? -23.123 -13.423 34.618 1.00 83.81 310 LEU A CA 1
ATOM 2507 C C . LEU A 1 310 ? -23.566 -13.030 36.035 1.00 83.81 310 LEU A C 1
ATOM 2509 O O . LEU A 1 310 ? -22.728 -12.824 36.915 1.00 83.81 310 LEU A O 1
ATOM 2513 N N . TRP A 1 311 ? -24.877 -12.935 36.261 1.00 75.31 311 TRP A N 1
ATOM 2514 C CA . TRP A 1 311 ? -25.470 -12.693 37.569 1.00 75.31 311 TRP A CA 1
ATOM 2515 C C . TRP A 1 311 ? -25.723 -14.005 38.319 1.00 75.31 311 TRP A C 1
ATOM 2517 O O . TRP A 1 311 ? -26.380 -14.900 37.804 1.00 75.31 311 TRP A O 1
ATOM 2527 N N . ASP A 1 312 ? -25.263 -14.100 39.569 1.00 64.69 312 ASP A N 1
ATOM 2528 C CA . ASP A 1 312 ? -25.417 -15.319 40.387 1.00 64.69 312 ASP A CA 1
ATOM 2529 C C . ASP A 1 312 ? -26.113 -15.060 41.734 1.00 64.69 312 ASP A C 1
ATOM 2531 O O . ASP A 1 312 ? -25.780 -15.674 42.739 1.00 64.69 312 ASP A O 1
ATOM 2535 N N . GLY A 1 313 ? -27.048 -14.101 41.770 1.00 61.31 313 GLY A N 1
ATOM 2536 C CA . GLY A 1 313 ? -27.990 -13.904 42.879 1.00 61.31 313 GLY A CA 1
ATOM 2537 C C . GLY A 1 313 ? -27.372 -13.718 44.268 1.00 61.31 313 GLY A C 1
ATOM 2538 O O . GLY A 1 313 ? -27.299 -14.668 45.044 1.00 61.31 313 GLY A O 1
ATOM 2539 N N . GLU A 1 314 ? -27.043 -12.475 44.628 1.00 54.28 314 GLU A N 1
ATOM 2540 C CA . GLU A 1 314 ? -26.989 -12.036 46.035 1.00 54.28 314 GLU A CA 1
ATOM 2541 C C . GLU A 1 314 ? -27.870 -10.807 46.256 1.00 54.28 314 GLU A C 1
ATOM 2543 O O . GLU A 1 314 ? -27.867 -9.909 45.384 1.00 54.28 314 GLU A O 1
#

pLDDT: mean 85.68, std 11.26, range [48.62, 97.5]

Organism: NCBI:txid2838498